Protein AF-A0AAD9YZS7-F1 (afdb_monomer_lite)

Secondary structure (DSSP, 8-state):
-EEEE-TTT--EEEE--S--HHHHHHHHHHHHHTGGGTT-TTHHHHHHHHHHHHHHHHHHHHHHHHHHHHHHHTT----TTTTTSTT---TTS--HHHHHHHHHHHHHHHHHHHHHHHHHHHHHHHHHHHHHHHHHHS-HHHHHHHHHHHHHHHHHHHHHHHHHHHHHHHHHHHHHHHHHHHHHHHHHHHHHHHHHHHHHHHHHHHHHS--------------------------PPP-------------------

Organism: NCBI:txid209136

pLDDT: mean 83.2, std 17.87, range [44.5, 98.62]

Radius of gyration: 34.54 Å; chains: 1; bounding box: 80×59×102 Å

Sequence (257 aa):
MSASANVETGITCAILHGCEEQDVKVLAEWLELTACSAGHPMLLPALFAEMQLRRHKTLGWDSWKKLMTLYASTGQYDNPMIDQQPTRLPASQVDYDSTTKEVLRMHQHTGYLKPALAQSQKQLVQMVAAIDLIACEVPDGRRGYIDVEGARIRARLEQMIDDYERLIGKSNLTTDGASILIGAIWNLIAQRDNQLNQRIASSRQAQQHPKTKKKPGRDGAGESADETRDIQMGILPGIRRRAGRTVENGSATGANV

Structure (mmCIF, N/CA/C/O backbone):
data_AF-A0AAD9YZS7-F1
#
_entry.id   AF-A0AAD9YZS7-F1
#
loop_
_atom_site.group_PDB
_atom_site.id
_atom_site.type_symbol
_atom_site.label_atom_id
_atom_site.label_alt_id
_atom_site.label_comp_id
_atom_site.label_asym_id
_atom_site.label_entity_id
_atom_site.label_seq_id
_atom_site.pdbx_PDB_ins_code
_atom_site.Cartn_x
_atom_site.Cartn_y
_atom_site.Cartn_z
_atom_site.occupancy
_atom_site.B_iso_or_equiv
_atom_site.auth_seq_id
_atom_site.auth_comp_id
_atom_site.auth_asym_id
_atom_site.auth_atom_id
_atom_site.pdbx_PDB_model_num
ATOM 1 N N . MET A 1 1 ? 10.571 -12.173 -6.822 1.00 86.94 1 MET A N 1
ATOM 2 C CA . MET A 1 1 ? 10.814 -12.216 -8.278 1.00 86.94 1 MET A CA 1
ATOM 3 C C . MET A 1 1 ? 12.311 -12.292 -8.496 1.00 86.94 1 MET A C 1
ATOM 5 O O . MET A 1 1 ? 13.029 -11.594 -7.790 1.00 86.94 1 MET A O 1
ATOM 9 N N . SER A 1 2 ? 12.758 -13.117 -9.437 1.00 89.38 2 SER A N 1
ATOM 10 C CA . SER A 1 2 ? 14.120 -13.057 -9.975 1.00 89.38 2 SER A CA 1
ATOM 11 C C . SER A 1 2 ? 14.024 -12.658 -11.442 1.00 89.38 2 SER A C 1
ATOM 13 O O . SER A 1 2 ? 13.197 -13.223 -12.154 1.00 89.38 2 SER A O 1
ATOM 15 N N . ALA A 1 3 ? 14.799 -11.667 -11.875 1.00 90.81 3 ALA A N 1
ATOM 16 C CA . ALA A 1 3 ? 14.793 -11.178 -13.249 1.00 90.81 3 ALA A CA 1
ATOM 17 C C . ALA A 1 3 ? 16.226 -11.095 -13.781 1.00 90.81 3 ALA A C 1
ATOM 19 O O . ALA A 1 3 ? 17.146 -10.732 -13.052 1.00 90.81 3 ALA A O 1
ATOM 20 N N . SER A 1 4 ? 16.398 -11.440 -15.051 1.00 93.12 4 SER A N 1
ATOM 21 C CA . SER A 1 4 ? 17.648 -11.336 -15.793 1.00 93.12 4 SER A CA 1
ATOM 22 C C . SER A 1 4 ? 17.359 -10.662 -17.127 1.00 93.12 4 SER A C 1
ATOM 24 O O . SER A 1 4 ? 16.358 -10.967 -17.778 1.00 93.12 4 SER A O 1
ATOM 26 N N . ALA A 1 5 ? 18.223 -9.734 -17.521 1.00 92.88 5 ALA A N 1
ATOM 27 C CA . ALA A 1 5 ? 18.120 -9.032 -18.787 1.00 92.88 5 ALA A CA 1
ATOM 28 C C . ALA A 1 5 ? 19.418 -9.206 -19.566 1.00 92.88 5 ALA A C 1
ATOM 30 O O . ALA A 1 5 ? 20.507 -9.027 -19.024 1.00 92.88 5 ALA A O 1
ATOM 31 N N . ASN A 1 6 ? 19.295 -9.533 -20.847 1.00 92.81 6 ASN A N 1
ATOM 32 C CA . ASN A 1 6 ? 20.405 -9.481 -21.779 1.00 92.81 6 ASN A CA 1
ATOM 33 C C . ASN A 1 6 ? 20.329 -8.139 -22.519 1.00 92.81 6 ASN A C 1
ATOM 35 O O . ASN A 1 6 ? 19.447 -7.920 -23.350 1.00 92.81 6 ASN A O 1
ATOM 39 N N . VAL A 1 7 ? 21.249 -7.231 -22.190 1.00 86.25 7 VAL A N 1
ATOM 40 C CA . VAL A 1 7 ? 21.260 -5.851 -22.700 1.00 86.25 7 VAL A CA 1
ATOM 41 C C . VAL A 1 7 ? 21.537 -5.796 -24.204 1.00 86.25 7 VAL A C 1
ATOM 43 O O . VAL A 1 7 ? 21.014 -4.918 -24.881 1.00 86.25 7 VAL A O 1
ATOM 46 N N . GLU A 1 8 ? 22.274 -6.759 -24.758 1.00 86.69 8 GLU A N 1
ATOM 47 C CA . GLU A 1 8 ? 22.581 -6.822 -26.192 1.00 86.69 8 GLU A CA 1
ATOM 48 C C . GLU A 1 8 ? 21.337 -7.194 -27.008 1.00 86.69 8 GLU A C 1
ATOM 50 O O . GLU A 1 8 ? 20.914 -6.454 -27.897 1.00 86.69 8 GLU A O 1
ATOM 55 N N . THR A 1 9 ? 20.694 -8.305 -26.643 1.00 87.88 9 THR A N 1
ATOM 56 C CA . THR A 1 9 ? 19.507 -8.844 -27.336 1.00 87.88 9 THR A CA 1
ATOM 57 C C . THR A 1 9 ? 18.213 -8.124 -26.963 1.00 87.88 9 THR A C 1
ATOM 59 O O . THR A 1 9 ? 17.256 -8.135 -27.730 1.00 87.88 9 THR A O 1
ATOM 62 N N . GLY A 1 10 ? 18.165 -7.499 -25.784 1.00 86.25 10 GLY A N 1
ATOM 63 C CA . GLY A 1 10 ? 16.970 -6.839 -25.254 1.00 86.25 10 GLY A CA 1
ATOM 64 C C . GLY A 1 10 ? 15.955 -7.797 -24.652 1.00 86.25 10 GLY A C 1
ATOM 65 O O . GLY A 1 10 ? 14.855 -7.375 -24.310 1.00 86.25 10 GLY A O 1
ATOM 66 N N . ILE A 1 11 ? 16.316 -9.071 -24.518 1.00 92.25 11 ILE A N 1
ATOM 67 C CA . ILE A 1 11 ? 15.455 -10.086 -23.927 1.00 92.25 11 ILE A CA 1
ATOM 68 C C . ILE A 1 11 ? 15.534 -9.960 -22.407 1.00 92.25 11 ILE A C 1
ATOM 70 O O . ILE A 1 11 ? 16.616 -10.023 -21.819 1.00 92.25 11 ILE A O 1
ATOM 74 N N . THR A 1 12 ? 14.370 -9.815 -21.776 1.00 93.62 12 THR A N 1
ATOM 75 C CA . THR A 1 12 ? 14.228 -9.823 -20.318 1.00 93.62 12 THR A CA 1
ATOM 76 C C . THR A 1 12 ? 13.415 -11.043 -19.908 1.00 93.62 12 THR A C 1
ATOM 78 O O . THR A 1 12 ? 12.284 -11.221 -20.354 1.00 93.62 12 THR A O 1
ATOM 81 N N . CYS A 1 13 ? 13.984 -11.875 -19.043 1.00 93.88 13 CYS A N 1
ATOM 82 C CA . CYS A 1 13 ? 13.345 -13.064 -18.496 1.00 93.88 13 CYS A CA 1
ATOM 83 C C . CYS A 1 13 ? 13.132 -12.872 -16.995 1.00 93.88 13 CYS A C 1
ATOM 85 O O . CYS A 1 13 ? 14.042 -12.440 -16.287 1.00 93.88 13 CYS A O 1
ATOM 87 N N . ALA A 1 14 ? 11.956 -13.229 -16.481 1.00 93.19 14 ALA A N 1
ATOM 88 C CA . ALA A 1 14 ? 11.695 -13.201 -15.048 1.00 93.19 14 ALA A CA 1
ATOM 89 C C . ALA A 1 14 ? 10.947 -14.448 -14.582 1.00 93.19 14 ALA A C 1
ATOM 91 O O . ALA A 1 14 ? 10.088 -14.977 -15.282 1.00 93.19 14 ALA A O 1
ATOM 92 N N . ILE A 1 15 ? 11.266 -14.881 -13.364 1.00 94.00 15 ILE A N 1
ATOM 93 C CA . ILE A 1 15 ? 10.549 -15.927 -12.642 1.00 94.00 15 ILE A CA 1
ATOM 94 C C . ILE A 1 15 ? 9.797 -15.274 -11.483 1.00 94.00 15 ILE A C 1
ATOM 96 O O . ILE A 1 15 ? 10.368 -14.597 -10.613 1.00 94.00 15 ILE A O 1
ATOM 100 N N . LEU A 1 16 ? 8.486 -15.488 -11.489 1.00 92.06 16 LEU A N 1
ATOM 101 C CA . LEU A 1 16 ? 7.553 -14.998 -10.489 1.00 92.06 16 LEU A CA 1
ATOM 102 C C . LEU A 1 16 ? 7.126 -16.163 -9.596 1.00 92.06 16 LEU A C 1
ATOM 104 O O . LEU A 1 16 ? 6.687 -17.201 -10.078 1.00 92.06 16 LEU A O 1
ATOM 108 N N . HIS A 1 17 ? 7.257 -15.979 -8.285 1.00 92.44 17 HIS A N 1
ATOM 109 C CA . HIS A 1 17 ? 6.830 -16.952 -7.283 1.00 92.44 17 HIS A CA 1
ATOM 110 C C . HIS A 1 17 ? 5.650 -16.375 -6.497 1.00 92.44 17 HIS A C 1
ATOM 112 O O . HIS A 1 17 ? 5.636 -15.175 -6.220 1.00 92.44 17 HIS A O 1
ATOM 118 N N . GLY A 1 18 ? 4.684 -17.222 -6.128 1.00 90.50 18 GLY A N 1
ATOM 119 C CA . GLY A 1 18 ? 3.543 -16.821 -5.296 1.00 90.50 18 GLY A CA 1
ATOM 120 C C . GLY A 1 18 ? 2.554 -15.873 -5.985 1.00 90.50 18 GLY A C 1
ATOM 121 O O . GLY A 1 18 ? 1.985 -15.005 -5.328 1.00 90.50 18 GLY A O 1
ATOM 122 N N . CYS A 1 19 ? 2.396 -15.988 -7.305 1.00 92.19 19 CYS A N 1
ATOM 123 C CA . CYS A 1 19 ? 1.339 -15.296 -8.045 1.00 92.19 19 CYS A CA 1
ATOM 124 C C . CYS A 1 19 ? 0.155 -16.243 -8.242 1.00 92.19 19 CYS A C 1
ATOM 126 O O . CYS A 1 19 ? 0.357 -17.420 -8.543 1.00 92.19 19 CYS A O 1
ATOM 128 N N . GLU A 1 20 ? -1.060 -15.733 -8.065 1.00 94.62 20 GLU A N 1
ATOM 129 C CA . GLU A 1 20 ? -2.276 -16.477 -8.375 1.00 94.62 20 GLU A CA 1
ATOM 130 C C . GLU A 1 20 ? -2.510 -16.489 -9.891 1.00 94.62 20 GLU A C 1
ATOM 132 O O . GLU A 1 20 ? -1.982 -15.653 -10.627 1.00 94.62 20 GLU A O 1
ATOM 137 N N . GLU A 1 21 ? -3.331 -17.416 -10.386 1.00 95.12 21 GLU A N 1
ATOM 138 C CA . GLU A 1 21 ? -3.624 -17.508 -11.824 1.00 95.12 21 GLU A CA 1
ATOM 139 C C . GLU A 1 21 ? -4.233 -16.203 -12.374 1.00 95.12 21 GLU A C 1
ATOM 141 O O . GLU A 1 21 ? -3.960 -15.807 -13.507 1.00 95.12 21 GLU A O 1
ATOM 146 N N . GLN A 1 22 ? -5.020 -15.499 -11.555 1.00 94.75 22 GLN A N 1
ATOM 147 C CA . GLN A 1 22 ? -5.598 -14.202 -11.913 1.00 94.75 22 GLN A CA 1
ATOM 148 C C . GLN A 1 22 ? -4.523 -13.125 -12.091 1.00 94.75 22 GLN A C 1
ATOM 150 O O . GLN A 1 22 ? -4.579 -12.365 -13.054 1.00 94.75 22 GLN A O 1
ATOM 155 N N . ASP A 1 23 ? -3.516 -13.093 -11.216 1.00 93.06 23 ASP A N 1
ATOM 156 C CA . ASP A 1 23 ? -2.400 -12.151 -11.329 1.00 93.06 23 ASP A CA 1
ATOM 157 C C . ASP A 1 23 ? -1.602 -12.378 -12.613 1.00 93.06 23 ASP A C 1
ATOM 159 O O . ASP A 1 23 ? -1.194 -11.425 -13.271 1.00 93.0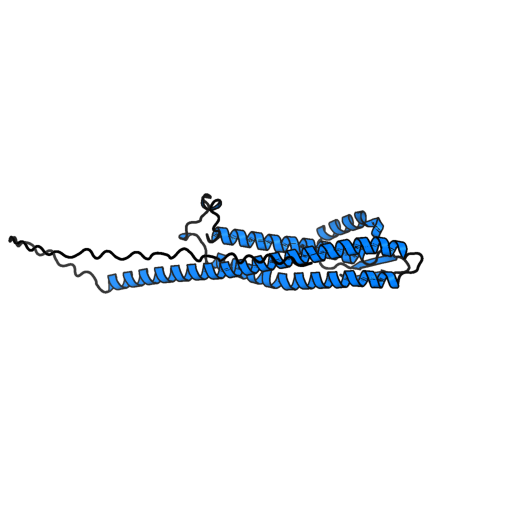6 23 ASP A O 1
ATOM 163 N N . VAL A 1 24 ? -1.391 -13.646 -12.981 1.00 94.06 24 VAL A N 1
ATOM 164 C CA . VAL A 1 24 ? -0.668 -14.012 -14.205 1.00 94.06 24 VAL A CA 1
ATOM 165 C C . VAL A 1 24 ? -1.423 -13.527 -15.442 1.00 94.06 24 VAL A C 1
ATOM 167 O O . VAL A 1 24 ? -0.798 -12.971 -16.341 1.00 94.06 24 VAL A O 1
ATOM 170 N N . LYS A 1 25 ? -2.754 -13.679 -15.474 1.00 95.94 25 LYS A N 1
ATOM 171 C CA . LYS A 1 25 ? -3.597 -13.174 -16.573 1.00 95.94 25 LYS A CA 1
ATOM 172 C C . LYS A 1 25 ? -3.506 -11.656 -16.695 1.00 95.94 25 LYS A C 1
ATOM 174 O O . LYS A 1 25 ? -3.218 -11.151 -17.773 1.00 95.94 25 LYS A O 1
ATOM 179 N N . VAL A 1 26 ? -3.650 -10.944 -15.579 1.00 95.62 26 VAL A N 1
ATOM 180 C CA . VAL A 1 26 ? -3.536 -9.479 -15.543 1.00 95.62 26 VAL A CA 1
ATOM 181 C C . VAL A 1 26 ? -2.147 -9.015 -15.992 1.00 95.62 26 VAL A C 1
ATOM 183 O O . VAL A 1 26 ? -2.027 -8.045 -16.735 1.00 95.62 26 VAL A O 1
ATOM 186 N N . LEU A 1 27 ? -1.087 -9.712 -15.576 1.00 94.75 27 LEU A N 1
ATOM 187 C CA . LEU A 1 27 ? 0.273 -9.376 -15.985 1.00 94.75 27 LEU A CA 1
ATOM 188 C C . LEU A 1 27 ? 0.511 -9.642 -17.478 1.00 94.75 27 LEU A C 1
ATOM 190 O O . LEU A 1 27 ? 1.193 -8.850 -18.124 1.00 94.75 27 LEU A O 1
ATOM 194 N N . ALA A 1 28 ? -0.049 -10.724 -18.025 1.00 95.06 28 ALA A N 1
ATOM 195 C CA . ALA A 1 28 ? 0.008 -11.019 -19.454 1.00 95.06 28 ALA A CA 1
ATOM 196 C C . ALA A 1 28 ? -0.702 -9.931 -20.274 1.00 95.06 28 ALA A C 1
ATOM 198 O O . ALA A 1 28 ? -0.113 -9.402 -21.212 1.00 95.06 28 ALA A O 1
ATOM 199 N N . GLU A 1 29 ? -1.901 -9.515 -19.857 1.00 96.81 29 GLU A N 1
ATOM 200 C CA . GLU A 1 29 ? -2.627 -8.398 -20.477 1.00 96.81 29 GLU A CA 1
ATOM 201 C C . GLU A 1 29 ? -1.810 -7.100 -20.435 1.00 96.81 29 GLU A C 1
ATOM 203 O O . GLU A 1 29 ? -1.718 -6.383 -21.429 1.00 96.81 29 GLU A O 1
ATOM 208 N N . TRP A 1 30 ? -1.168 -6.783 -19.304 1.00 96.25 30 TRP A N 1
ATOM 209 C CA . TRP A 1 30 ? -0.318 -5.591 -19.225 1.00 96.25 30 TRP A CA 1
ATOM 210 C C . TRP A 1 30 ? 0.895 -5.691 -20.137 1.00 96.25 30 TRP A C 1
ATOM 212 O O . TRP A 1 30 ? 1.230 -4.704 -20.780 1.00 96.25 30 TRP A O 1
ATOM 222 N N . LEU A 1 31 ? 1.525 -6.863 -20.231 1.00 94.75 31 LEU A N 1
ATOM 223 C CA . LEU A 1 31 ? 2.652 -7.084 -21.133 1.00 94.75 31 LEU A CA 1
ATOM 224 C C . LEU A 1 31 ? 2.262 -6.892 -22.599 1.00 94.75 31 LEU A C 1
ATOM 226 O O . LEU A 1 31 ? 3.026 -6.274 -23.338 1.00 94.75 31 LEU A O 1
ATOM 230 N N . GLU A 1 32 ? 1.079 -7.358 -23.000 1.00 96.00 32 GLU A N 1
ATOM 231 C CA . GLU A 1 32 ? 0.528 -7.119 -24.337 1.00 96.00 32 GLU A CA 1
ATOM 232 C C . GLU A 1 32 ? 0.286 -5.624 -24.587 1.00 96.00 32 GLU A C 1
ATOM 234 O O . GLU A 1 32 ? 0.681 -5.094 -25.627 1.00 96.00 32 GLU A O 1
ATOM 239 N N . LEU A 1 33 ? -0.284 -4.913 -23.609 1.00 95.69 33 LEU A N 1
ATOM 240 C CA . LEU A 1 33 ? -0.521 -3.467 -23.693 1.00 95.69 33 LEU A CA 1
ATOM 241 C C . LEU A 1 33 ? 0.779 -2.650 -23.714 1.00 95.69 33 LEU A C 1
ATOM 243 O O . LEU A 1 33 ? 0.833 -1.592 -24.337 1.00 95.69 33 LEU A O 1
ATOM 247 N N . THR A 1 34 ? 1.833 -3.136 -23.057 1.00 95.31 34 THR A N 1
ATOM 248 C CA . THR A 1 34 ? 3.155 -2.496 -23.003 1.00 95.31 34 THR A CA 1
ATOM 249 C C . THR A 1 34 ? 4.167 -3.153 -23.938 1.00 95.31 34 THR A C 1
ATOM 251 O O . THR A 1 34 ? 5.373 -3.053 -23.711 1.00 95.31 34 THR A O 1
ATOM 254 N N . ALA A 1 35 ? 3.713 -3.829 -24.999 1.00 93.06 35 ALA A N 1
ATOM 255 C CA . ALA A 1 35 ? 4.600 -4.542 -25.918 1.00 93.06 35 ALA A CA 1
ATOM 256 C C . ALA A 1 35 ? 5.647 -3.617 -26.568 1.00 93.06 35 ALA A C 1
ATOM 258 O O . ALA A 1 35 ? 6.774 -4.039 -26.826 1.00 93.06 35 ALA A O 1
ATOM 259 N N . CYS A 1 36 ? 5.318 -2.333 -26.756 1.00 91.06 36 CYS A N 1
ATOM 260 C CA . CYS A 1 36 ? 6.251 -1.318 -27.249 1.00 91.06 36 CYS A CA 1
ATOM 261 C C . CYS A 1 36 ? 7.445 -1.062 -26.320 1.00 91.06 36 CYS A C 1
ATOM 263 O O . CYS A 1 36 ? 8.449 -0.539 -26.785 1.00 91.06 36 CYS A O 1
ATOM 265 N N . SER A 1 37 ? 7.342 -1.430 -25.041 1.00 93.75 37 SER A N 1
ATOM 266 C CA . SER A 1 37 ? 8.374 -1.248 -24.017 1.00 93.75 37 SER A CA 1
ATOM 267 C C . SER A 1 37 ? 9.110 -2.557 -23.690 1.00 93.75 37 SER A C 1
ATOM 269 O O . SER A 1 37 ? 9.998 -2.561 -22.836 1.00 93.75 37 SER A O 1
ATOM 271 N N . ALA A 1 38 ? 8.777 -3.673 -24.357 1.00 90.88 38 ALA A N 1
ATOM 272 C CA . ALA A 1 38 ? 9.254 -5.023 -24.022 1.00 90.88 38 ALA A CA 1
ATOM 273 C C . ALA A 1 38 ? 10.785 -5.168 -24.014 1.00 90.88 38 ALA A C 1
ATOM 275 O O . ALA A 1 38 ? 11.328 -5.984 -23.273 1.00 90.88 38 ALA A O 1
ATOM 276 N N . GLY A 1 39 ? 11.490 -4.347 -24.798 1.00 90.81 39 GLY A N 1
ATOM 277 C CA . GLY A 1 39 ? 12.952 -4.344 -24.857 1.00 90.81 39 GLY A CA 1
ATOM 278 C C . GLY A 1 39 ? 13.658 -3.650 -23.684 1.00 90.81 39 GLY A C 1
ATOM 279 O O . GLY A 1 39 ? 14.890 -3.618 -23.677 1.00 90.81 39 GLY A O 1
ATOM 280 N N . HIS A 1 40 ? 12.923 -3.046 -22.740 1.00 94.81 40 HIS A N 1
ATOM 281 C CA . HIS A 1 40 ? 13.503 -2.329 -21.603 1.00 94.81 40 HIS A CA 1
ATOM 282 C C . HIS A 1 40 ? 13.618 -3.246 -20.362 1.00 94.81 40 HIS A C 1
ATOM 284 O O . HIS A 1 40 ? 12.590 -3.722 -19.871 1.00 94.81 40 HIS A O 1
ATOM 290 N N . PRO A 1 41 ? 14.818 -3.436 -19.768 1.00 94.94 41 PRO A N 1
ATOM 291 C CA . PRO A 1 41 ? 15.031 -4.354 -18.636 1.00 94.94 41 PRO A CA 1
ATOM 292 C C . PRO A 1 41 ? 14.143 -4.094 -17.409 1.00 94.94 41 PRO A C 1
ATOM 294 O O . PRO A 1 41 ? 13.769 -5.016 -16.688 1.00 94.94 41 PRO A O 1
ATOM 297 N N . MET A 1 42 ? 13.783 -2.827 -17.177 1.00 96.19 42 MET A N 1
ATOM 298 C CA . MET A 1 42 ? 12.931 -2.420 -16.050 1.00 96.19 42 MET A CA 1
ATOM 299 C C . MET A 1 42 ? 11.431 -2.631 -16.257 1.00 96.19 42 MET A C 1
ATOM 301 O O . MET A 1 42 ? 10.682 -2.410 -15.308 1.00 96.19 42 MET A O 1
ATOM 305 N N . LEU A 1 43 ? 10.974 -3.074 -17.435 1.00 95.81 43 LEU A N 1
ATOM 306 C CA . LEU A 1 43 ? 9.542 -3.253 -17.677 1.00 95.81 43 LEU A CA 1
ATOM 307 C C . LEU A 1 43 ? 8.934 -4.285 -16.718 1.00 95.81 43 LEU A C 1
ATOM 309 O O . LEU A 1 43 ? 8.002 -3.968 -15.984 1.00 95.81 43 LEU A O 1
ATOM 313 N N . LEU A 1 44 ? 9.484 -5.503 -16.678 1.00 95.44 44 LEU A N 1
ATOM 314 C CA . LEU A 1 44 ? 8.963 -6.574 -15.818 1.00 95.44 44 LEU A CA 1
ATOM 315 C C . LEU A 1 44 ? 9.005 -6.205 -14.323 1.00 95.44 44 LEU A C 1
ATOM 317 O O . LEU A 1 44 ? 7.978 -6.354 -13.654 1.00 95.44 44 LEU A O 1
ATOM 321 N N . PRO A 1 45 ? 10.120 -5.669 -13.782 1.00 95.88 45 PRO A N 1
ATOM 322 C CA . PRO A 1 45 ? 10.137 -5.130 -12.427 1.00 95.88 45 PRO A CA 1
ATOM 323 C C . PRO A 1 45 ? 9.079 -4.053 -12.166 1.00 95.88 45 PRO A C 1
ATOM 325 O O . PRO A 1 45 ? 8.427 -4.098 -11.123 1.00 95.88 45 PRO A O 1
ATOM 328 N N . ALA A 1 46 ? 8.882 -3.106 -13.089 1.00 96.88 46 ALA A N 1
ATOM 329 C CA . ALA A 1 46 ? 7.901 -2.034 -12.929 1.00 96.88 46 ALA A CA 1
ATOM 330 C C . ALA A 1 46 ? 6.461 -2.567 -12.905 1.00 96.88 46 ALA A C 1
ATOM 332 O O . ALA A 1 46 ? 5.691 -2.194 -12.020 1.00 96.88 46 ALA A O 1
ATOM 333 N N . LEU A 1 47 ? 6.117 -3.494 -13.805 1.00 96.38 47 LEU A N 1
ATOM 334 C CA . LEU A 1 47 ? 4.803 -4.143 -13.823 1.00 96.38 47 LEU A CA 1
ATOM 335 C C . LEU A 1 47 ? 4.549 -4.940 -12.537 1.00 96.38 47 LEU A C 1
ATOM 337 O O . LEU A 1 47 ? 3.469 -4.859 -11.950 1.00 96.38 47 LEU A O 1
ATOM 341 N N . PHE A 1 48 ? 5.554 -5.670 -12.047 1.00 95.69 48 PHE A N 1
ATOM 342 C CA . PHE A 1 48 ? 5.436 -6.388 -10.780 1.00 95.69 48 PHE A CA 1
ATOM 343 C C . PHE A 1 48 ? 5.230 -5.431 -9.601 1.00 95.69 48 PHE A C 1
ATOM 345 O O . PHE A 1 48 ? 4.391 -5.687 -8.735 1.00 95.69 48 PHE A O 1
ATOM 352 N N . ALA A 1 49 ? 5.961 -4.317 -9.567 1.00 96.62 49 ALA A N 1
ATOM 353 C CA . ALA A 1 49 ? 5.794 -3.306 -8.532 1.00 96.62 49 ALA A CA 1
ATOM 354 C C . ALA A 1 49 ? 4.394 -2.670 -8.572 1.00 96.62 49 ALA A C 1
ATOM 356 O O . ALA A 1 49 ? 3.777 -2.480 -7.523 1.00 96.62 49 ALA A O 1
ATOM 357 N N . GLU A 1 50 ? 3.843 -2.432 -9.765 1.00 97.19 50 GLU A N 1
ATOM 358 C CA . GLU A 1 50 ? 2.468 -1.960 -9.928 1.00 97.19 50 GLU A CA 1
ATOM 359 C C . GLU A 1 50 ? 1.442 -2.966 -9.387 1.00 97.19 50 GLU A C 1
ATOM 361 O O . GLU A 1 50 ? 0.506 -2.588 -8.674 1.00 97.19 50 GLU A O 1
ATOM 366 N N . MET A 1 51 ? 1.631 -4.258 -9.656 1.00 96.12 51 MET A N 1
ATOM 367 C CA . MET A 1 51 ? 0.782 -5.313 -9.103 1.00 96.12 51 MET A CA 1
ATOM 368 C C . MET A 1 51 ? 0.836 -5.330 -7.567 1.00 96.12 51 MET A C 1
ATOM 370 O O . MET A 1 51 ? -0.210 -5.373 -6.913 1.00 96.12 51 MET A O 1
ATOM 374 N N . GLN A 1 52 ? 2.029 -5.227 -6.970 1.00 95.81 52 GLN A N 1
ATOM 375 C CA . GLN A 1 52 ? 2.177 -5.150 -5.510 1.00 95.81 52 GLN A CA 1
ATOM 376 C C . GLN A 1 52 ? 1.515 -3.898 -4.928 1.00 95.81 52 GLN A C 1
ATOM 378 O O . GLN A 1 52 ? 0.836 -3.979 -3.903 1.00 95.81 52 GLN A O 1
ATOM 383 N N . LEU A 1 53 ? 1.628 -2.749 -5.597 1.00 97.00 53 LEU A N 1
ATOM 384 C CA . LEU A 1 53 ? 0.941 -1.527 -5.186 1.00 97.00 53 LEU A CA 1
ATOM 385 C C . LEU A 1 53 ? -0.584 -1.715 -5.165 1.00 97.00 53 LEU A C 1
ATOM 387 O O . LEU A 1 53 ? -1.236 -1.276 -4.217 1.00 97.00 53 LEU A O 1
ATOM 391 N N . ARG A 1 54 ? -1.175 -2.390 -6.162 1.00 96.56 54 ARG A N 1
ATOM 392 C CA . ARG A 1 54 ? -2.625 -2.676 -6.181 1.00 96.56 54 ARG A CA 1
ATOM 393 C C . ARG A 1 54 ? -3.055 -3.562 -5.012 1.00 96.56 54 ARG A C 1
ATOM 395 O O . ARG A 1 54 ? -4.065 -3.265 -4.366 1.00 96.56 54 ARG A O 1
ATOM 402 N N . ARG A 1 55 ? -2.271 -4.594 -4.683 1.00 95.19 55 ARG A N 1
ATOM 403 C CA . ARG A 1 55 ? -2.520 -5.448 -3.507 1.00 95.19 55 ARG A CA 1
ATOM 404 C C . ARG A 1 55 ? -2.479 -4.638 -2.218 1.00 95.19 55 ARG A C 1
ATOM 406 O O . ARG A 1 55 ? -3.412 -4.690 -1.423 1.00 95.19 55 ARG A O 1
ATOM 413 N N . HIS A 1 56 ? -1.449 -3.814 -2.050 1.00 96.50 56 HIS A N 1
ATOM 414 C CA . HIS A 1 56 ? -1.317 -2.947 -0.885 1.00 96.50 56 HIS A CA 1
ATOM 415 C C . HIS A 1 56 ? -2.447 -1.917 -0.770 1.00 96.50 56 HIS A C 1
ATOM 417 O O . HIS A 1 56 ? -2.960 -1.702 0.327 1.00 96.50 56 HIS A O 1
ATOM 423 N N . LYS A 1 57 ? -2.882 -1.307 -1.882 1.00 97.12 57 LYS A N 1
ATOM 424 C CA . LYS A 1 57 ? -4.042 -0.399 -1.898 1.00 97.12 57 LYS A CA 1
ATOM 425 C C . LYS A 1 57 ? -5.311 -1.106 -1.422 1.00 97.12 57 LYS A C 1
ATOM 427 O O . LYS A 1 57 ? -6.049 -0.532 -0.625 1.00 97.12 57 LYS A O 1
ATOM 432 N N . THR A 1 58 ? -5.529 -2.341 -1.869 1.00 96.06 58 THR A N 1
ATOM 433 C CA . THR A 1 58 ? -6.677 -3.167 -1.461 1.00 96.06 58 THR A CA 1
ATOM 434 C C . THR A 1 58 ? -6.624 -3.473 0.036 1.00 96.06 58 THR A C 1
ATOM 436 O O . THR A 1 58 ? -7.559 -3.143 0.758 1.00 96.06 58 THR A O 1
ATOM 439 N N . LEU A 1 59 ? -5.484 -3.963 0.537 1.00 95.00 59 LEU A N 1
ATOM 440 C CA . LEU A 1 59 ? -5.281 -4.239 1.966 1.00 95.00 59 LEU A CA 1
ATOM 441 C C . LEU A 1 59 ? -5.472 -2.994 2.848 1.00 95.00 59 LEU A C 1
ATOM 443 O O . LEU A 1 59 ? -6.096 -3.063 3.911 1.00 95.00 59 LEU A O 1
ATOM 447 N N . GLY A 1 60 ? -4.955 -1.844 2.407 1.00 94.94 60 GLY A N 1
ATOM 448 C CA . GLY A 1 60 ? -5.125 -0.573 3.109 1.00 94.94 60 GLY A CA 1
ATOM 449 C C . GLY A 1 60 ? -6.585 -0.115 3.137 1.00 94.94 60 GLY A C 1
ATOM 450 O O . GLY A 1 60 ? -7.073 0.326 4.178 1.00 94.94 60 GLY A O 1
ATOM 451 N N . TRP A 1 61 ? -7.303 -0.259 2.020 1.00 96.00 61 TRP A N 1
ATOM 452 C CA . TRP A 1 61 ? -8.727 0.066 1.937 1.00 96.00 61 TRP A CA 1
ATOM 453 C C . TRP A 1 61 ? -9.586 -0.844 2.816 1.00 96.00 61 TRP A C 1
ATOM 455 O O . TRP A 1 61 ? -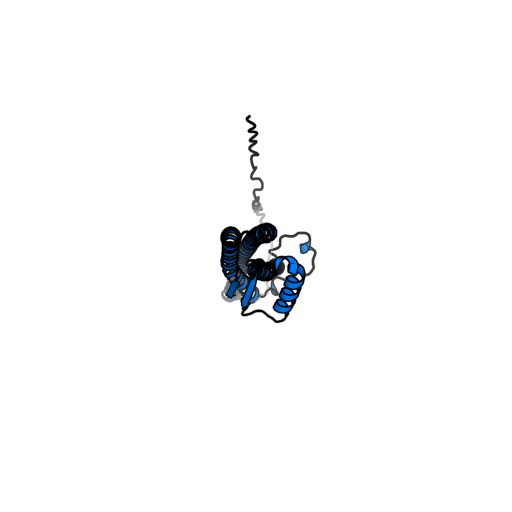10.449 -0.353 3.544 1.00 96.00 61 TRP A O 1
ATOM 465 N N . ASP A 1 62 ? -9.319 -2.148 2.813 1.00 95.31 62 ASP A N 1
ATOM 466 C CA . ASP A 1 62 ? -10.038 -3.113 3.645 1.00 95.31 62 ASP A CA 1
ATOM 467 C C . ASP A 1 62 ? -9.818 -2.842 5.135 1.00 95.31 62 ASP A C 1
ATOM 469 O O . ASP A 1 62 ? -10.768 -2.874 5.922 1.00 95.31 62 ASP A O 1
ATOM 473 N N . SER A 1 63 ? -8.585 -2.504 5.522 1.00 94.00 63 SER A N 1
ATOM 474 C CA . SER A 1 63 ? -8.251 -2.108 6.895 1.00 94.00 63 SER A CA 1
ATOM 475 C C . SER A 1 63 ? -9.001 -0.840 7.309 1.00 94.00 63 SER A C 1
ATOM 477 O O . SER A 1 63 ? -9.604 -0.795 8.381 1.00 94.00 63 SER A O 1
ATOM 479 N N . TRP A 1 64 ? -9.044 0.168 6.434 1.00 94.12 64 TRP A N 1
ATOM 480 C CA . TRP A 1 64 ? -9.803 1.395 6.672 1.00 94.12 64 TRP A CA 1
ATOM 481 C C . TRP A 1 64 ? -11.310 1.137 6.805 1.00 94.12 64 TRP A C 1
ATOM 483 O O . TRP A 1 64 ? -11.953 1.618 7.739 1.00 94.12 64 TRP A O 1
ATOM 493 N N . LYS A 1 65 ? -11.891 0.337 5.905 1.00 93.81 65 LYS A N 1
ATOM 494 C CA . LYS A 1 65 ? -13.317 -0.017 5.935 1.00 93.81 65 LYS A CA 1
ATOM 495 C C . LYS A 1 65 ? -13.687 -0.751 7.226 1.00 93.81 65 LYS A C 1
ATOM 497 O O . LYS A 1 65 ? -14.728 -0.460 7.821 1.00 93.81 65 LYS A O 1
ATOM 502 N N . LYS A 1 66 ? -12.832 -1.671 7.683 1.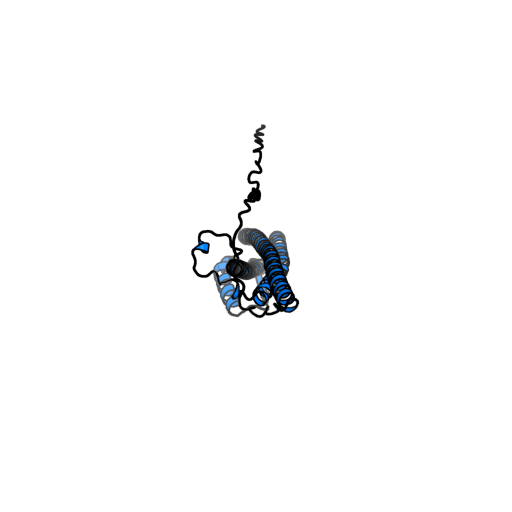00 93.56 66 LYS A N 1
ATOM 503 C CA . LYS A 1 66 ? -12.994 -2.351 8.976 1.00 93.56 66 LYS A CA 1
ATOM 504 C C . LYS A 1 66 ? -12.960 -1.361 10.135 1.00 93.56 66 LYS A C 1
ATOM 506 O O . LYS A 1 66 ? -13.873 -1.388 10.955 1.00 93.56 66 LYS A O 1
ATOM 511 N N . LEU A 1 67 ? -11.995 -0.438 10.160 1.00 93.19 67 LEU A N 1
ATOM 512 C CA . LEU A 1 67 ? -11.920 0.606 11.185 1.00 93.19 67 LEU A CA 1
ATOM 513 C C . LEU A 1 67 ? -13.216 1.426 11.255 1.00 93.19 67 LEU A C 1
ATOM 515 O O . LEU A 1 67 ? -13.778 1.589 12.334 1.00 93.19 67 LEU A O 1
ATOM 519 N N . MET A 1 68 ? -13.725 1.896 10.113 1.00 91.38 68 MET A N 1
ATOM 520 C CA . MET A 1 68 ? -14.980 2.660 10.059 1.00 91.38 68 MET A CA 1
ATOM 521 C C . MET A 1 68 ? -16.178 1.849 10.569 1.00 91.38 68 MET A C 1
ATOM 523 O O . MET A 1 68 ? -17.017 2.371 11.302 1.00 91.38 68 MET A O 1
ATOM 527 N N . THR A 1 69 ? -16.236 0.558 10.234 1.00 89.81 69 THR A N 1
ATOM 528 C CA . THR A 1 69 ? -17.284 -0.351 10.727 1.00 89.81 69 THR A CA 1
ATOM 529 C C . THR A 1 69 ? -17.222 -0.487 12.252 1.00 89.81 69 THR A C 1
ATOM 531 O O . THR A 1 69 ? -18.252 -0.440 12.925 1.00 89.81 69 THR A O 1
ATOM 534 N N . LEU A 1 70 ? -16.015 -0.585 12.819 1.00 89.12 70 LEU A N 1
ATOM 535 C CA . LEU A 1 70 ? -15.810 -0.684 14.265 1.00 89.12 70 LEU A CA 1
ATOM 536 C C . LEU A 1 70 ? -16.172 0.626 14.986 1.00 89.12 70 LEU A C 1
ATOM 538 O O . LEU A 1 70 ? -16.853 0.587 16.013 1.00 89.12 70 LEU A O 1
ATOM 542 N N . TYR A 1 71 ? -15.820 1.785 14.425 1.00 88.50 71 TYR A N 1
ATOM 543 C CA . TYR A 1 71 ? -16.272 3.089 14.929 1.00 88.50 71 TYR A CA 1
ATOM 544 C C . TYR A 1 71 ? -17.799 3.210 14.969 1.00 88.50 71 TYR A C 1
ATOM 546 O O . TYR A 1 71 ? -18.353 3.663 15.972 1.00 88.50 71 TYR A O 1
ATOM 554 N N . ALA A 1 72 ? -18.483 2.772 13.908 1.00 84.06 72 ALA A N 1
ATOM 555 C CA . ALA A 1 72 ? -19.942 2.772 13.861 1.00 84.06 72 ALA A CA 1
ATOM 556 C C . ALA A 1 72 ? -20.537 1.844 14.936 1.00 84.06 72 ALA A C 1
ATOM 558 O O . ALA A 1 72 ? -21.436 2.245 15.671 1.00 84.06 72 ALA A O 1
ATOM 559 N N . SER A 1 73 ? -19.987 0.634 15.089 1.00 81.69 73 SER A N 1
ATOM 560 C CA . SER A 1 73 ? -20.472 -0.354 16.067 1.00 81.69 73 SER A CA 1
ATOM 561 C C . SER A 1 73 ? -20.278 0.055 17.533 1.00 81.69 73 SER A C 1
ATOM 563 O O . SER A 1 73 ? -21.057 -0.341 18.395 1.00 81.69 73 SER A O 1
ATOM 565 N N . THR A 1 74 ? -19.260 0.868 17.824 1.00 81.31 74 THR A N 1
ATOM 566 C CA . THR A 1 74 ? -18.932 1.324 19.187 1.00 81.31 74 THR A CA 1
ATOM 567 C C . THR A 1 74 ? -19.604 2.644 19.561 1.00 81.31 74 THR A C 1
ATOM 569 O O . THR A 1 74 ? -19.457 3.103 20.694 1.00 81.31 74 THR A O 1
ATOM 572 N N . GLY A 1 75 ? -20.325 3.273 18.626 1.00 78.94 75 GLY A N 1
ATOM 573 C CA . GLY A 1 75 ? -20.955 4.578 18.836 1.00 78.94 75 GLY A CA 1
ATOM 574 C C . GLY A 1 75 ? -19.955 5.722 19.032 1.00 78.94 75 GLY A C 1
ATOM 575 O O . GLY A 1 75 ? -20.331 6.772 19.538 1.00 78.94 75 GLY A O 1
ATOM 576 N N . GLN A 1 76 ? -18.687 5.523 18.657 1.00 75.88 76 GLN A N 1
ATOM 577 C CA . GLN A 1 76 ? -17.634 6.547 18.716 1.00 75.88 76 GLN A CA 1
ATOM 578 C C . GLN A 1 76 ? -17.594 7.417 17.451 1.00 75.88 76 GLN A C 1
ATOM 580 O O . GLN A 1 76 ? -16.780 8.332 17.343 1.00 75.88 76 GLN A O 1
ATOM 585 N N . TYR A 1 77 ? -18.443 7.116 16.468 1.00 71.88 77 TYR A N 1
ATOM 586 C CA . TYR A 1 77 ? -18.568 7.906 15.255 1.00 71.88 77 TYR A CA 1
ATOM 587 C C . TYR A 1 77 ? -19.525 9.078 15.499 1.00 71.88 77 TYR A C 1
ATOM 589 O O . TYR A 1 77 ? -20.741 8.921 15.417 1.00 71.88 77 TYR A O 1
ATOM 597 N N . ASP A 1 78 ? -18.969 10.248 15.812 1.00 60.44 78 ASP A N 1
ATOM 598 C CA . ASP A 1 78 ? -19.724 11.484 16.051 1.00 60.44 78 ASP A CA 1
ATOM 599 C C . ASP A 1 78 ? -20.117 12.131 14.709 1.00 60.44 78 ASP A C 1
ATOM 601 O O . ASP A 1 78 ? -19.628 13.192 14.321 1.00 60.44 78 ASP A O 1
ATOM 605 N N . ASN A 1 79 ? -20.934 11.424 13.920 1.00 59.22 79 ASN A N 1
ATOM 606 C CA . ASN A 1 79 ? -21.524 11.970 12.703 1.00 59.22 79 ASN A CA 1
ATOM 607 C C . ASN A 1 79 ? -23.028 12.188 12.922 1.00 59.22 79 ASN A C 1
ATOM 609 O O . ASN A 1 79 ? -23.786 11.212 12.931 1.00 59.22 79 ASN A O 1
ATOM 613 N N . PRO A 1 80 ? -23.489 13.449 13.018 1.00 55.34 80 PRO A N 1
ATOM 614 C CA . PRO A 1 80 ? -24.895 13.766 13.261 1.00 55.34 80 PRO A CA 1
ATOM 615 C C . PRO A 1 80 ? -25.838 13.262 12.155 1.00 55.34 80 PRO A C 1
ATOM 617 O O . PRO A 1 80 ? -27.035 13.130 12.395 1.00 55.34 80 PRO A O 1
ATOM 620 N N . MET A 1 81 ? -25.328 12.941 10.957 1.00 51.25 81 MET A N 1
ATOM 621 C CA . MET A 1 81 ? -26.125 12.314 9.893 1.00 51.25 81 MET A CA 1
ATOM 622 C C . MET A 1 81 ? -26.301 10.799 10.079 1.00 51.25 81 MET A C 1
ATOM 624 O O . MET A 1 81 ? -27.290 10.245 9.608 1.00 51.25 81 MET A O 1
ATOM 628 N N . ILE A 1 82 ? -25.375 10.119 10.766 1.00 52.12 82 ILE A N 1
ATOM 629 C CA . ILE A 1 82 ? -25.478 8.679 11.074 1.00 52.12 82 ILE A CA 1
ATOM 630 C C . ILE A 1 82 ? -26.256 8.446 12.373 1.00 52.12 82 ILE A C 1
ATOM 632 O O . ILE A 1 82 ? -26.889 7.407 12.520 1.00 52.12 82 ILE A O 1
ATOM 636 N N . ASP A 1 83 ? -26.329 9.438 13.261 1.00 50.44 83 ASP A N 1
ATOM 637 C CA . ASP A 1 83 ? -27.176 9.388 14.462 1.00 50.44 83 ASP A CA 1
ATOM 638 C C . ASP A 1 83 ? -28.680 9.277 14.173 1.00 50.44 83 ASP A C 1
ATOM 640 O O . ASP A 1 83 ? -29.460 8.959 15.070 1.00 50.44 83 ASP A O 1
ATOM 644 N N . GLN A 1 84 ? -29.088 9.467 12.915 1.00 52.69 84 GLN A N 1
ATOM 645 C CA . GLN A 1 84 ? -30.448 9.203 12.444 1.00 52.69 84 GLN A CA 1
ATOM 646 C C . GLN A 1 84 ? -30.646 7.777 11.903 1.00 52.69 84 GLN A C 1
ATOM 648 O O . GLN A 1 84 ? -31.780 7.389 11.622 1.00 52.69 84 GLN A O 1
ATOM 653 N N . GLN A 1 85 ? -29.584 6.974 11.753 1.00 47.22 85 GLN A N 1
ATOM 654 C CA . GLN A 1 85 ? -29.726 5.575 11.358 1.00 47.22 85 GLN A CA 1
ATOM 655 C C . GLN A 1 85 ? -30.125 4.700 12.562 1.00 47.22 85 GLN A C 1
ATOM 657 O O . GLN A 1 85 ? -29.478 4.744 13.610 1.00 47.22 85 GLN A O 1
ATOM 662 N N . PRO A 1 86 ? -31.145 3.832 12.415 1.00 47.88 86 PRO A N 1
ATOM 663 C CA . PRO A 1 86 ? -31.674 2.980 13.486 1.00 47.88 86 PRO A CA 1
ATOM 664 C C . PRO A 1 86 ? -30.728 1.840 13.921 1.00 47.88 86 PRO A C 1
ATOM 666 O O . PRO A 1 86 ? -31.117 0.976 14.702 1.00 47.88 86 PRO A O 1
ATOM 669 N N . THR A 1 87 ? -29.487 1.815 13.432 1.00 50.56 87 THR A N 1
ATOM 670 C CA . THR A 1 87 ? -28.489 0.757 13.653 1.00 50.56 87 THR A CA 1
ATOM 671 C C . THR A 1 87 ? -27.570 0.990 14.852 1.00 50.56 87 THR A C 1
ATOM 673 O O . THR A 1 87 ? -26.618 0.230 15.033 1.00 50.56 87 THR A O 1
ATOM 676 N N . ARG A 1 88 ? -27.828 1.993 15.706 1.00 52.34 88 ARG A N 1
ATOM 677 C CA . ARG A 1 88 ? -27.208 2.025 17.040 1.00 52.34 88 ARG A CA 1
ATOM 678 C C . ARG A 1 88 ? -27.740 0.833 17.830 1.00 52.34 88 ARG A C 1
ATOM 680 O O . ARG A 1 88 ? -28.832 0.886 18.394 1.00 52.34 88 ARG A O 1
ATOM 687 N N . LEU A 1 89 ? -26.968 -0.253 17.846 1.00 55.22 89 LEU A N 1
ATOM 688 C CA . LEU A 1 89 ? -27.254 -1.391 18.707 1.00 55.22 89 LEU A CA 1
ATOM 689 C C . LEU A 1 89 ? -27.372 -0.870 20.147 1.00 55.22 89 LEU A C 1
ATOM 691 O O . LEU A 1 89 ? -26.521 -0.086 20.584 1.00 55.22 89 LEU A O 1
ATOM 695 N N . PRO A 1 90 ? -28.415 -1.260 20.898 1.00 60.44 90 PRO A N 1
ATOM 696 C CA . PRO A 1 90 ? -28.489 -0.925 22.309 1.00 60.44 90 PRO A CA 1
ATOM 697 C C . PRO A 1 90 ? -27.207 -1.411 22.991 1.00 60.44 90 PRO A C 1
ATOM 699 O O . PRO A 1 90 ? -26.715 -2.498 22.689 1.00 60.44 90 PRO A O 1
ATOM 702 N N . ALA A 1 91 ? -26.670 -0.630 23.932 1.00 59.78 91 ALA A N 1
ATOM 703 C CA . ALA A 1 91 ? -25.406 -0.932 24.616 1.00 59.78 91 ALA A CA 1
ATOM 704 C C . ALA A 1 91 ? -25.353 -2.341 25.256 1.00 59.78 91 ALA A C 1
ATOM 706 O O . ALA A 1 91 ? -24.276 -2.848 25.557 1.00 59.78 91 ALA A O 1
ATOM 707 N N . SER A 1 92 ? -26.503 -3.001 25.441 1.00 58.16 92 SER A N 1
ATOM 708 C CA . SER A 1 92 ? -26.607 -4.388 25.904 1.00 58.16 92 SER A CA 1
ATOM 709 C C . SER A 1 92 ? -26.262 -5.458 24.855 1.00 58.16 92 SER A C 1
ATOM 711 O O . SER A 1 92 ? -26.200 -6.626 25.222 1.00 58.16 92 SER A O 1
ATOM 713 N N . GLN A 1 93 ? -26.078 -5.103 23.578 1.00 65.12 93 GLN A N 1
ATOM 714 C CA . GLN A 1 93 ? -25.804 -6.036 22.470 1.00 65.12 93 GLN A CA 1
ATOM 715 C C . GLN A 1 93 ? -24.386 -5.934 21.893 1.00 65.12 93 GLN A C 1
ATOM 717 O O . GLN A 1 93 ? -24.024 -6.747 21.046 1.00 65.12 93 GLN A O 1
ATOM 722 N N . VAL A 1 94 ? -23.571 -4.973 22.336 1.00 70.75 94 VAL A N 1
ATOM 723 C CA . VAL A 1 94 ? -22.183 -4.871 21.868 1.00 70.75 94 VAL A CA 1
ATOM 724 C C . VAL A 1 94 ? -21.348 -5.952 22.553 1.00 70.75 94 VAL A C 1
ATOM 726 O O . VAL A 1 94 ? -21.118 -5.909 23.764 1.00 70.75 94 VAL A O 1
ATOM 729 N N . ASP A 1 95 ? -20.885 -6.927 21.772 1.00 85.69 95 ASP A N 1
ATOM 730 C CA . ASP A 1 95 ? -19.874 -7.882 22.217 1.00 85.69 95 ASP A CA 1
ATOM 731 C C . ASP A 1 95 ? -18.513 -7.175 22.298 1.00 85.69 95 ASP A C 1
ATOM 733 O O . ASP A 1 95 ? -17.762 -7.066 21.321 1.00 85.69 95 ASP A O 1
ATOM 737 N N . TYR A 1 96 ? -18.223 -6.641 23.484 1.00 83.44 96 TYR A N 1
ATOM 738 C CA . TYR A 1 96 ? -16.975 -5.943 23.770 1.00 83.44 96 TYR A CA 1
ATOM 739 C C . TYR A 1 96 ? -15.748 -6.838 23.591 1.00 83.44 96 TYR A C 1
ATOM 741 O O . TYR A 1 96 ? -14.711 -6.329 23.177 1.00 83.44 96 TYR A O 1
ATOM 749 N N . ASP A 1 97 ? -15.839 -8.144 23.856 1.00 88.38 97 ASP A N 1
ATOM 750 C CA . ASP A 1 97 ? -14.695 -9.050 23.715 1.00 88.38 97 ASP A CA 1
ATOM 751 C C . ASP A 1 97 ? -14.350 -9.248 22.235 1.00 88.38 97 ASP A C 1
ATOM 753 O O . ASP A 1 97 ? -13.208 -9.023 21.823 1.00 88.38 97 ASP A O 1
ATOM 757 N N . SER A 1 98 ? -15.355 -9.552 21.405 1.00 90.94 98 SER A N 1
ATOM 758 C CA . SER A 1 98 ? -15.168 -9.652 19.952 1.00 90.94 98 SER A CA 1
ATOM 759 C C . SER A 1 98 ? -14.679 -8.332 19.350 1.00 90.94 98 SER A C 1
ATOM 761 O O . SER A 1 98 ? -13.730 -8.321 18.565 1.00 90.94 98 SER A O 1
ATOM 763 N N . THR A 1 99 ? -15.271 -7.205 19.755 1.00 89.94 99 THR A N 1
ATOM 764 C CA . THR A 1 99 ? -14.875 -5.878 19.257 1.00 89.94 99 THR A CA 1
ATOM 765 C C . THR A 1 99 ? -13.434 -5.551 19.646 1.00 89.94 99 THR A C 1
ATOM 767 O O . THR A 1 99 ? -12.646 -5.149 18.794 1.00 89.94 99 THR A O 1
ATOM 770 N N . THR A 1 100 ? -13.046 -5.785 20.903 1.00 91.19 100 THR A N 1
ATOM 771 C CA . THR A 1 100 ? -11.671 -5.549 21.379 1.00 91.19 100 THR A CA 1
ATOM 772 C C . THR A 1 100 ? -10.669 -6.388 20.595 1.00 91.19 100 THR A C 1
ATOM 774 O O . THR A 1 100 ? -9.661 -5.863 20.120 1.00 91.19 100 THR A O 1
ATOM 777 N N . LYS A 1 101 ? -10.955 -7.684 20.411 1.00 93.56 101 LYS A N 1
ATOM 778 C CA . LYS A 1 101 ? -10.105 -8.592 19.631 1.00 93.56 101 LYS A CA 1
ATOM 779 C C . LYS A 1 101 ? -9.935 -8.112 18.197 1.00 93.56 101 LYS A C 1
ATOM 781 O O . LYS A 1 101 ? -8.819 -8.146 17.685 1.00 93.56 101 LYS A O 1
ATOM 786 N N . GLU A 1 102 ? -11.003 -7.645 17.559 1.00 93.75 102 GLU A N 1
ATOM 787 C CA . GLU A 1 102 ? -10.936 -7.177 16.176 1.00 93.75 102 GLU A CA 1
ATOM 788 C C . GLU A 1 102 ? -10.144 -5.871 16.043 1.00 93.75 102 GLU A C 1
ATOM 790 O O . GLU A 1 102 ? -9.295 -5.759 15.158 1.00 93.75 102 GLU A O 1
ATOM 795 N N . VAL A 1 103 ? -10.325 -4.914 16.962 1.00 93.44 103 VAL A N 1
ATOM 796 C CA . VAL A 1 103 ? -9.533 -3.674 16.957 1.00 93.44 103 VAL A CA 1
ATOM 797 C C . VAL A 1 103 ? -8.050 -3.967 17.207 1.00 93.44 103 VAL A C 1
ATOM 799 O O . VAL A 1 103 ? -7.194 -3.403 16.527 1.00 93.44 103 VAL A O 1
ATOM 802 N N . LEU A 1 104 ? -7.727 -4.887 18.123 1.00 94.19 104 LEU A N 1
ATOM 803 C CA . LEU A 1 104 ? -6.346 -5.312 18.374 1.00 94.19 104 LEU A CA 1
ATOM 804 C C . LEU A 1 104 ? -5.724 -6.004 17.157 1.00 94.19 104 LEU A C 1
ATOM 806 O O . LEU A 1 104 ? -4.599 -5.675 16.783 1.00 94.19 104 LEU A O 1
ATOM 810 N N . ARG A 1 105 ? -6.448 -6.925 16.507 1.00 93.81 105 ARG A N 1
ATOM 811 C CA . ARG A 1 105 ? -5.991 -7.577 15.268 1.00 93.81 105 ARG A CA 1
ATOM 812 C C . ARG A 1 105 ? -5.716 -6.560 14.176 1.00 93.81 105 ARG A C 1
ATOM 814 O O . ARG A 1 105 ? -4.695 -6.649 13.505 1.00 93.81 105 ARG A O 1
ATOM 821 N N . MET A 1 106 ? -6.612 -5.595 14.007 1.00 92.62 106 MET A N 1
ATOM 822 C CA . MET A 1 106 ? -6.446 -4.529 13.031 1.00 92.62 106 MET A CA 1
ATOM 823 C C . MET A 1 106 ? -5.219 -3.675 13.352 1.00 92.62 106 MET A C 1
ATOM 825 O O . MET A 1 106 ? -4.407 -3.464 12.461 1.00 92.62 106 MET A O 1
ATOM 829 N N . HIS A 1 107 ? -5.035 -3.263 14.609 1.00 93.62 107 HIS A N 1
ATOM 830 C CA . HIS A 1 107 ? -3.860 -2.502 15.042 1.00 93.62 107 HIS A CA 1
ATOM 831 C C . HIS A 1 107 ? -2.548 -3.262 14.780 1.00 93.62 107 HIS A C 1
ATOM 833 O O . HIS A 1 107 ? -1.583 -2.693 14.274 1.00 93.62 107 HIS A O 1
ATOM 839 N N . GLN A 1 108 ? -2.518 -4.567 15.063 1.00 93.75 108 GLN A N 1
ATOM 840 C CA . GLN A 1 108 ? -1.372 -5.423 14.746 1.00 93.75 108 GLN A CA 1
ATOM 841 C C . GLN A 1 108 ? -1.146 -5.516 13.232 1.00 93.75 108 GLN A C 1
ATOM 843 O O . GLN A 1 108 ? -0.029 -5.314 12.759 1.00 93.75 108 GLN A O 1
ATOM 848 N N . HIS A 1 109 ? -2.201 -5.783 12.459 1.00 91.81 109 HIS A N 1
ATOM 849 C CA . HIS A 1 109 ? -2.119 -5.943 11.010 1.00 91.81 109 HIS A CA 1
ATOM 850 C C . HIS A 1 109 ? -1.629 -4.666 10.313 1.00 91.81 109 HIS A C 1
ATOM 852 O O . HIS A 1 109 ? -0.710 -4.726 9.497 1.00 91.81 109 HIS A O 1
ATOM 858 N N . THR A 1 110 ? -2.172 -3.500 10.674 1.00 91.12 110 THR A N 1
ATOM 859 C CA . THR A 1 110 ? -1.724 -2.208 10.131 1.00 91.12 110 THR A CA 1
ATOM 860 C C . THR A 1 110 ? -0.318 -1.848 10.611 1.00 91.12 110 THR A C 1
ATOM 862 O O . THR A 1 110 ? 0.448 -1.236 9.863 1.00 91.12 110 THR A O 1
ATOM 865 N N . GLY A 1 111 ? 0.058 -2.287 11.817 1.00 90.38 111 GLY A N 1
ATOM 866 C CA . GLY A 1 111 ? 1.420 -2.202 12.340 1.00 90.38 111 GLY A CA 1
ATOM 867 C C . GLY A 1 111 ? 2.446 -2.941 11.475 1.00 90.38 111 GLY A C 1
ATOM 868 O O . GLY A 1 111 ? 3.515 -2.392 11.217 1.00 90.38 111 GLY A O 1
ATOM 869 N N . TYR A 1 112 ? 2.114 -4.134 10.966 1.00 93.62 112 TYR A N 1
ATOM 870 C CA . TYR A 1 112 ? 2.969 -4.887 10.033 1.00 93.62 112 TYR A CA 1
ATOM 871 C C . TYR A 1 112 ? 2.920 -4.363 8.595 1.00 93.62 112 TYR A C 1
ATOM 873 O O . TYR A 1 112 ? 3.917 -4.443 7.877 1.00 93.62 112 TYR A O 1
ATOM 881 N N . LEU A 1 113 ? 1.785 -3.808 8.166 1.00 94.19 113 LEU A N 1
ATOM 882 C CA . LEU A 1 113 ? 1.640 -3.264 6.817 1.00 94.19 113 LEU A CA 1
ATOM 883 C C . LEU A 1 113 ? 2.579 -2.071 6.599 1.00 94.19 113 LEU A C 1
ATOM 885 O O . LEU A 1 113 ? 3.267 -2.006 5.585 1.00 94.19 113 LEU A O 1
ATOM 889 N N . LYS A 1 114 ? 2.676 -1.157 7.570 1.00 94.00 114 LYS A N 1
ATOM 890 C CA . LYS A 1 114 ? 3.505 0.055 7.472 1.00 94.00 114 LYS A CA 1
ATOM 891 C C . LYS A 1 114 ? 4.968 -0.200 7.056 1.00 94.00 114 LYS A C 1
ATOM 893 O O . LYS A 1 114 ? 5.397 0.413 6.076 1.00 94.00 114 LYS A O 1
ATOM 898 N N . PRO A 1 115 ? 5.753 -1.063 7.734 1.00 96.62 115 PRO A N 1
ATOM 899 C CA . PRO A 1 115 ? 7.126 -1.338 7.318 1.00 96.62 115 PRO A CA 1
ATOM 900 C C . PRO A 1 115 ? 7.197 -2.006 5.939 1.00 96.62 115 PRO A C 1
ATOM 902 O O . PRO A 1 115 ? 8.117 -1.706 5.183 1.00 96.62 115 PRO A O 1
ATOM 905 N N . ALA A 1 116 ? 6.220 -2.841 5.564 1.00 96.38 116 ALA A N 1
ATOM 906 C CA . ALA A 1 116 ? 6.166 -3.441 4.229 1.00 96.38 116 ALA A CA 1
ATOM 907 C C . ALA A 1 116 ? 5.930 -2.391 3.124 1.00 96.38 116 ALA A C 1
ATOM 909 O O . ALA A 1 116 ? 6.581 -2.436 2.075 1.00 96.38 116 ALA A O 1
ATOM 910 N N . LEU A 1 117 ? 5.060 -1.404 3.374 1.00 97.62 117 LEU A N 1
ATOM 911 C CA . LEU A 1 117 ? 4.834 -0.275 2.465 1.00 97.62 117 LEU A CA 1
ATOM 912 C C . LEU A 1 117 ? 6.094 0.580 2.307 1.00 97.62 117 LEU A C 1
ATOM 914 O O . LEU A 1 117 ? 6.497 0.868 1.182 1.00 97.62 117 LEU A O 1
ATOM 918 N N . ALA A 1 118 ? 6.746 0.937 3.417 1.00 97.69 118 ALA A N 1
ATOM 919 C CA . ALA A 1 118 ? 7.980 1.724 3.400 1.00 97.69 118 ALA A CA 1
ATOM 920 C C . ALA A 1 118 ? 9.123 0.986 2.683 1.00 97.69 118 ALA A C 1
ATOM 922 O O . ALA A 1 118 ? 9.863 1.579 1.899 1.00 97.69 118 ALA A O 1
ATOM 923 N N . GLN A 1 119 ? 9.239 -0.327 2.895 1.00 97.75 119 GLN A N 1
ATOM 924 C CA . GLN A 1 119 ? 10.217 -1.156 2.196 1.00 97.75 119 GLN A CA 1
ATOM 925 C C . GLN A 1 119 ? 9.941 -1.209 0.688 1.00 97.75 119 GLN A C 1
ATOM 927 O O . GLN A 1 119 ? 10.875 -1.088 -0.104 1.00 97.75 119 GLN A O 1
ATOM 932 N N . SER A 1 120 ? 8.674 -1.340 0.285 1.00 97.50 120 SER A N 1
ATOM 933 C CA . SER A 1 120 ? 8.283 -1.322 -1.131 1.00 97.50 120 SER A CA 1
ATOM 934 C C . SER A 1 120 ? 8.598 0.028 -1.782 1.00 97.50 120 SER A C 1
ATOM 936 O O . SER A 1 120 ? 9.166 0.075 -2.870 1.00 97.50 120 SER A O 1
ATOM 938 N N . GLN A 1 121 ? 8.306 1.135 -1.092 1.00 98.19 121 GLN A N 1
ATOM 939 C CA . GLN A 1 121 ? 8.647 2.483 -1.549 1.00 98.19 121 GLN A CA 1
ATOM 940 C C . GLN A 1 121 ? 10.162 2.645 -1.738 1.00 98.19 121 GLN A C 1
ATOM 942 O O . GLN A 1 121 ? 10.613 3.141 -2.767 1.00 98.19 121 GLN A O 1
ATOM 947 N N . LYS A 1 122 ? 10.968 2.168 -0.782 1.00 98.25 122 LYS A N 1
ATOM 948 C CA . LYS A 1 122 ? 12.433 2.190 -0.891 1.00 98.25 122 LYS A CA 1
ATOM 949 C C . LYS A 1 122 ? 12.931 1.396 -2.103 1.00 98.25 122 LYS A C 1
ATOM 951 O O . LYS A 1 122 ? 13.849 1.845 -2.784 1.00 98.25 122 LYS A O 1
ATOM 956 N N . GLN A 1 123 ? 12.330 0.241 -2.386 1.00 97.62 123 GLN A N 1
ATOM 957 C CA . GLN A 1 123 ? 12.660 -0.553 -3.573 1.00 97.62 123 GLN A CA 1
ATOM 958 C C . GLN A 1 123 ? 12.330 0.196 -4.869 1.00 97.62 123 GLN A C 1
ATOM 960 O O . GLN A 1 123 ? 13.140 0.174 -5.790 1.00 97.62 123 GLN A O 1
ATOM 965 N N . LEU A 1 124 ? 11.210 0.924 -4.931 1.00 98.00 124 LEU A N 1
ATOM 966 C CA . LEU A 1 124 ? 10.888 1.767 -6.088 1.00 98.00 124 LEU A CA 1
ATOM 967 C C . LEU A 1 124 ? 11.933 2.862 -6.327 1.00 98.00 124 LEU A C 1
ATOM 969 O O . LEU A 1 124 ? 12.338 3.074 -7.466 1.00 98.00 124 LEU A O 1
ATOM 973 N N . VAL A 1 125 ? 12.422 3.515 -5.268 1.00 98.19 125 VAL A N 1
ATOM 974 C CA . VAL A 1 125 ? 13.500 4.518 -5.381 1.00 98.19 125 VAL A CA 1
ATOM 975 C C . VAL A 1 125 ? 14.774 3.888 -5.956 1.00 98.19 125 VAL A C 1
ATOM 977 O O . VAL A 1 125 ? 15.419 4.466 -6.827 1.00 98.19 125 VAL A O 1
ATOM 980 N N . GLN A 1 126 ? 15.118 2.673 -5.520 1.00 97.56 126 GLN A N 1
ATOM 981 C CA . GLN A 1 126 ? 16.256 1.928 -6.072 1.00 97.56 126 GLN A CA 1
ATOM 982 C C . GLN A 1 126 ? 16.042 1.562 -7.546 1.00 97.56 126 GLN A C 1
ATOM 984 O O . GLN A 1 126 ? 16.980 1.629 -8.335 1.00 97.56 126 GLN A O 1
ATOM 989 N N . MET A 1 127 ? 14.815 1.207 -7.930 1.00 97.12 127 MET A N 1
ATOM 990 C CA . MET A 1 127 ? 14.458 0.920 -9.319 1.00 97.12 127 MET A CA 1
ATOM 991 C C . MET A 1 127 ? 14.568 2.159 -10.212 1.00 97.12 127 MET A C 1
ATOM 993 O O . MET A 1 127 ? 15.052 2.039 -11.332 1.00 97.12 127 MET A O 1
ATOM 997 N N . VAL A 1 128 ? 14.174 3.342 -9.726 1.00 98.06 128 VAL A N 1
ATOM 998 C CA . VAL A 1 128 ? 14.362 4.612 -10.450 1.00 98.06 128 VAL A CA 1
ATOM 999 C C . VAL A 1 128 ? 15.846 4.866 -10.711 1.00 98.06 128 VAL A C 1
ATOM 1001 O O . VAL A 1 128 ? 16.224 5.114 -11.851 1.00 98.06 128 VAL A O 1
ATOM 1004 N N . ALA A 1 129 ? 16.696 4.712 -9.692 1.00 97.00 129 ALA A N 1
ATOM 1005 C CA . ALA A 1 129 ? 18.144 4.859 -9.852 1.00 97.00 129 ALA A CA 1
ATOM 1006 C C . ALA A 1 129 ? 18.750 3.810 -10.807 1.00 97.00 129 ALA A C 1
ATOM 1008 O O . ALA A 1 129 ? 19.700 4.100 -11.530 1.00 97.00 129 ALA A O 1
ATOM 1009 N N . ALA A 1 130 ? 18.195 2.595 -10.848 1.00 96.31 130 ALA A N 1
ATOM 1010 C CA . ALA A 1 130 ? 18.655 1.548 -11.758 1.00 96.31 130 ALA A CA 1
ATOM 1011 C C . ALA A 1 130 ? 18.394 1.877 -13.239 1.00 96.31 130 ALA A C 1
ATOM 1013 O O . ALA A 1 130 ? 19.150 1.420 -14.093 1.00 96.31 130 ALA A O 1
ATOM 1014 N N . ILE A 1 131 ? 17.375 2.688 -13.559 1.00 96.31 131 ILE A N 1
ATOM 1015 C CA . ILE A 1 131 ? 17.117 3.136 -14.940 1.00 96.31 131 ILE A CA 1
ATOM 1016 C C . ILE A 1 131 ? 18.303 3.955 -15.468 1.00 96.31 131 ILE A C 1
ATOM 1018 O O . ILE A 1 131 ? 18.730 3.735 -16.600 1.00 96.31 131 ILE A O 1
ATOM 1022 N N . ASP A 1 132 ? 18.871 4.840 -14.642 1.00 94.44 132 ASP A N 1
ATOM 1023 C CA . ASP A 1 132 ? 20.046 5.645 -15.013 1.00 94.44 132 ASP A CA 1
ATOM 1024 C C . ASP A 1 132 ? 21.274 4.773 -15.291 1.00 94.44 132 ASP A C 1
ATOM 1026 O O . ASP A 1 132 ? 22.016 5.012 -16.242 1.00 94.44 132 ASP A O 1
ATOM 1030 N N . LEU A 1 133 ? 21.468 3.722 -14.490 1.00 94.56 133 LEU A N 1
ATOM 1031 C CA . LEU A 1 133 ? 22.576 2.784 -14.676 1.00 94.56 133 LEU A CA 1
ATOM 1032 C C . LEU A 1 133 ? 22.438 1.996 -15.984 1.00 94.56 133 LEU A C 1
ATOM 1034 O O . LEU A 1 133 ? 23.410 1.850 -16.721 1.00 94.56 133 LEU A O 1
ATOM 1038 N N . ILE A 1 134 ? 21.224 1.545 -16.309 1.00 94.00 134 ILE A N 1
ATOM 1039 C CA . ILE A 1 134 ? 20.956 0.792 -17.540 1.00 94.00 134 ILE A CA 1
ATOM 1040 C C . ILE A 1 134 ? 21.245 1.644 -18.782 1.00 94.00 134 ILE A C 1
ATOM 1042 O O . ILE A 1 134 ? 21.833 1.141 -19.737 1.00 94.00 134 ILE A O 1
ATOM 1046 N N . ALA A 1 135 ? 20.889 2.932 -18.775 1.00 91.94 135 ALA A N 1
ATOM 1047 C CA . ALA A 1 135 ? 21.150 3.830 -19.905 1.00 91.94 135 ALA A CA 1
ATOM 1048 C C . ALA A 1 135 ? 22.655 3.957 -20.239 1.00 91.94 135 ALA A C 1
ATOM 1050 O O . ALA A 1 135 ? 23.036 4.108 -21.408 1.00 91.94 135 ALA A O 1
ATOM 1051 N N . CYS A 1 136 ? 23.523 3.828 -19.229 1.00 91.62 136 CYS A N 1
ATOM 1052 C CA . CYS A 1 136 ? 24.977 3.851 -19.390 1.00 91.62 136 CYS A CA 1
ATOM 1053 C C . CYS A 1 136 ? 25.542 2.563 -20.014 1.00 91.62 136 CYS A C 1
ATOM 1055 O O . CYS A 1 136 ? 26.504 2.640 -20.775 1.00 91.62 136 CYS A O 1
ATOM 1057 N N . GLU A 1 137 ? 24.953 1.399 -19.726 1.00 92.00 137 GLU A N 1
ATOM 1058 C CA . GLU A 1 137 ? 25.463 0.085 -20.162 1.00 92.00 137 GLU A CA 1
ATOM 1059 C C . GLU A 1 137 ? 24.971 -0.347 -21.555 1.00 92.00 137 GLU A C 1
ATOM 1061 O O . GLU A 1 137 ? 25.522 -1.266 -22.162 1.00 92.00 137 GLU A O 1
ATOM 1066 N N . VAL A 1 138 ? 23.931 0.301 -22.082 1.00 91.56 138 VAL A N 1
ATOM 1067 C CA . VAL A 1 138 ? 23.315 -0.070 -23.365 1.00 91.56 138 VAL A CA 1
ATOM 1068 C C . VAL A 1 138 ? 24.160 0.411 -24.561 1.00 91.56 138 VAL A C 1
ATOM 1070 O O . VAL A 1 138 ? 24.577 1.572 -24.580 1.00 91.56 138 VAL A O 1
ATOM 1073 N N . PRO A 1 139 ? 24.354 -0.425 -25.608 1.00 90.75 139 PRO A N 1
ATOM 1074 C CA . PRO A 1 139 ? 25.015 -0.021 -26.852 1.00 90.75 139 PRO A CA 1
ATOM 1075 C C . PRO A 1 139 ? 24.339 1.171 -27.551 1.00 90.75 139 PRO A C 1
ATOM 1077 O O . PRO A 1 139 ? 23.108 1.256 -27.592 1.00 90.75 139 PRO A O 1
ATOM 1080 N N . ASP A 1 140 ? 25.124 2.038 -28.200 1.00 90.50 140 ASP A N 1
ATOM 1081 C CA . ASP A 1 140 ? 24.645 3.303 -28.792 1.00 90.50 140 ASP A CA 1
ATOM 1082 C C . ASP A 1 140 ? 23.447 3.135 -29.745 1.00 90.50 140 ASP A C 1
ATOM 1084 O O . ASP A 1 140 ? 22.528 3.954 -29.739 1.00 90.50 140 ASP A O 1
ATOM 1088 N N . GLY A 1 141 ? 23.388 2.033 -30.504 1.00 91.00 141 GLY A N 1
ATOM 1089 C CA . GLY A 1 141 ? 22.285 1.746 -31.431 1.00 91.00 141 GLY A CA 1
ATOM 1090 C C . GLY A 1 141 ? 20.913 1.547 -30.768 1.00 91.00 141 GLY A C 1
ATOM 1091 O O . GLY A 1 141 ? 19.892 1.621 -31.446 1.00 91.00 141 GLY A O 1
ATOM 1092 N N . ARG A 1 142 ? 20.866 1.304 -29.452 1.00 90.25 142 ARG A N 1
ATOM 1093 C CA . ARG A 1 142 ? 19.627 1.103 -28.678 1.00 90.25 142 ARG A CA 1
ATOM 1094 C C . ARG A 1 142 ? 19.392 2.169 -27.613 1.00 90.25 142 ARG A C 1
ATOM 1096 O O . ARG A 1 142 ? 18.299 2.205 -27.047 1.00 90.25 142 ARG A O 1
ATOM 1103 N N . ARG A 1 143 ? 20.372 3.044 -27.365 1.00 92.75 143 ARG A N 1
ATOM 1104 C CA . ARG A 1 143 ? 20.316 4.055 -26.302 1.00 92.75 143 ARG A CA 1
ATOM 1105 C C . ARG A 1 143 ? 19.090 4.961 -26.432 1.00 92.75 143 ARG A C 1
ATOM 1107 O O . ARG A 1 143 ? 18.329 5.062 -25.483 1.00 92.75 143 ARG A O 1
ATOM 1114 N N . GLY A 1 144 ? 18.799 5.479 -27.628 1.00 93.19 144 GLY A N 1
ATOM 1115 C CA . GLY A 1 144 ? 17.633 6.352 -27.834 1.00 93.19 144 GLY A CA 1
ATOM 1116 C C . GLY A 1 144 ? 16.284 5.704 -27.482 1.00 93.19 144 GLY A C 1
ATOM 1117 O O . GLY A 1 144 ? 15.415 6.360 -26.915 1.00 93.19 144 GLY A O 1
ATOM 1118 N N . TYR A 1 145 ? 16.110 4.408 -27.762 1.00 93.25 145 TYR A N 1
ATOM 1119 C CA . TYR A 1 145 ? 14.908 3.671 -27.351 1.00 93.25 145 TYR A CA 1
ATOM 1120 C C . TYR A 1 145 ? 14.860 3.479 -25.828 1.00 93.25 145 TYR A C 1
ATOM 1122 O O . TYR A 1 145 ? 13.813 3.693 -25.216 1.00 93.25 145 TYR A O 1
ATOM 1130 N N . ILE A 1 146 ? 15.988 3.098 -25.215 1.00 94.94 146 ILE A N 1
ATOM 1131 C CA . ILE A 1 146 ? 16.080 2.911 -23.763 1.00 94.94 146 ILE A CA 1
ATOM 1132 C C . ILE A 1 146 ? 15.825 4.220 -23.020 1.00 94.94 146 ILE A C 1
ATOM 1134 O O . ILE A 1 146 ? 15.121 4.194 -22.021 1.00 94.94 146 ILE A O 1
ATOM 1138 N N . ASP A 1 147 ? 16.304 5.353 -23.522 1.00 95.31 147 ASP A N 1
ATOM 1139 C CA . ASP A 1 147 ? 16.087 6.651 -22.884 1.00 95.31 147 ASP A CA 1
ATOM 1140 C C . ASP A 1 147 ? 14.605 7.051 -22.915 1.00 95.31 147 ASP A C 1
ATOM 1142 O O . ASP A 1 147 ? 14.046 7.465 -21.897 1.00 95.31 147 ASP A O 1
ATOM 1146 N N . VAL A 1 148 ? 13.932 6.879 -24.061 1.00 96.06 148 VAL A N 1
ATOM 1147 C CA . VAL A 1 148 ? 12.507 7.224 -24.215 1.00 96.06 148 VAL A CA 1
ATOM 1148 C C . VAL A 1 148 ? 11.619 6.321 -23.359 1.00 96.06 148 VAL A C 1
ATOM 1150 O O . VAL A 1 148 ? 10.775 6.812 -22.605 1.00 96.06 148 VAL A O 1
ATOM 1153 N N . GLU A 1 149 ? 11.800 5.003 -23.444 1.00 96.00 149 GLU A N 1
ATOM 1154 C CA . GLU A 1 149 ? 11.005 4.057 -22.655 1.00 96.00 149 GLU A CA 1
ATOM 1155 C C . GLU A 1 149 ? 11.389 4.087 -21.171 1.00 96.00 149 GLU A C 1
ATOM 1157 O O . GLU A 1 149 ? 10.524 4.002 -20.299 1.00 96.00 149 GLU A O 1
ATOM 1162 N N . GLY A 1 150 ? 12.665 4.303 -20.861 1.00 96.44 150 GLY A N 1
ATOM 1163 C CA . GLY A 1 150 ? 13.173 4.489 -19.506 1.00 96.44 150 GLY A CA 1
ATOM 1164 C C . GLY A 1 150 ? 12.584 5.726 -18.837 1.00 96.44 150 GLY A C 1
ATOM 1165 O O . GLY A 1 150 ? 1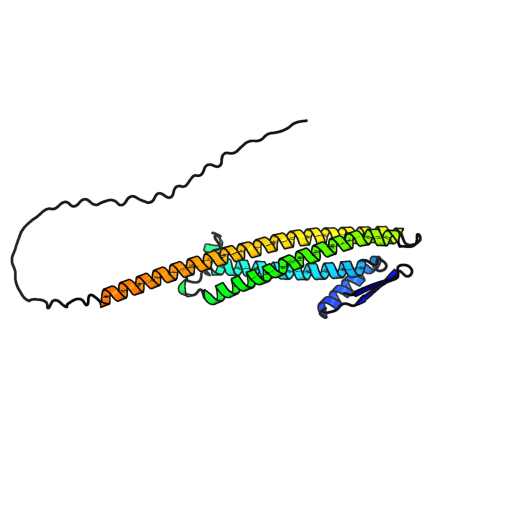2.193 5.653 -17.674 1.00 96.44 150 GLY A O 1
ATOM 1166 N N . ALA A 1 151 ? 12.418 6.835 -19.565 1.00 97.25 151 ALA A N 1
ATOM 1167 C CA . ALA A 1 151 ? 11.734 8.025 -19.059 1.00 97.25 151 ALA A CA 1
ATOM 1168 C C . ALA A 1 151 ? 10.254 7.754 -18.737 1.00 97.25 151 ALA A C 1
ATOM 1170 O O . ALA A 1 151 ? 9.760 8.183 -17.692 1.00 97.25 151 ALA A O 1
ATOM 1171 N N . ARG A 1 152 ? 9.549 6.993 -19.587 1.00 97.19 152 ARG A N 1
ATOM 1172 C CA . ARG A 1 152 ? 8.150 6.589 -19.339 1.00 97.19 152 ARG A CA 1
ATOM 1173 C C . ARG A 1 152 ? 8.028 5.696 -18.109 1.00 97.19 152 ARG A C 1
ATOM 1175 O O . ARG A 1 152 ? 7.178 5.942 -17.252 1.00 97.19 152 ARG A O 1
ATOM 1182 N N . ILE A 1 153 ? 8.892 4.685 -18.004 1.00 97.50 153 ILE A N 1
ATOM 1183 C CA . ILE A 1 153 ? 8.926 3.782 -16.851 1.00 97.50 153 ILE A CA 1
ATOM 1184 C C . ILE A 1 153 ? 9.263 4.575 -15.586 1.00 97.50 153 ILE A C 1
ATOM 1186 O O . ILE A 1 153 ? 8.556 4.428 -14.593 1.00 97.50 153 ILE A O 1
ATOM 1190 N N . ARG A 1 154 ? 10.263 5.467 -15.622 1.00 98.19 154 ARG A N 1
ATOM 1191 C CA . ARG A 1 154 ? 10.627 6.339 -14.494 1.00 98.19 154 ARG A CA 1
ATOM 1192 C C . ARG A 1 154 ? 9.440 7.151 -13.999 1.00 98.19 154 ARG A C 1
ATOM 1194 O O . ARG A 1 154 ? 9.119 7.058 -12.820 1.00 98.19 154 ARG A O 1
ATOM 1201 N N . ALA A 1 155 ? 8.763 7.871 -14.892 1.00 98.25 155 ALA A N 1
ATOM 1202 C CA . ALA A 1 155 ? 7.609 8.688 -14.526 1.00 98.25 155 ALA A CA 1
ATOM 1203 C C . ALA A 1 155 ? 6.518 7.849 -13.838 1.00 98.25 155 ALA A C 1
ATOM 1205 O O . ALA A 1 155 ? 5.911 8.272 -12.854 1.00 98.25 155 ALA A O 1
ATOM 1206 N N . ARG A 1 156 ? 6.300 6.612 -14.309 1.00 97.81 156 ARG A N 1
ATOM 1207 C CA . ARG A 1 156 ? 5.371 5.681 -13.660 1.00 97.81 156 ARG A CA 1
ATOM 1208 C C . ARG A 1 156 ? 5.863 5.226 -12.283 1.00 97.81 156 ARG A C 1
ATOM 1210 O O . ARG A 1 156 ? 5.058 5.176 -11.356 1.00 97.81 156 ARG A O 1
ATOM 1217 N N . LEU A 1 157 ? 7.148 4.896 -12.130 1.00 98.25 157 LEU A N 1
ATOM 1218 C CA . LEU A 1 157 ? 7.735 4.519 -10.838 1.00 98.25 157 LEU A CA 1
ATOM 1219 C C . LEU A 1 157 ? 7.630 5.660 -9.814 1.00 98.25 157 LEU A C 1
ATOM 1221 O O . LEU A 1 157 ? 7.252 5.410 -8.673 1.00 98.25 157 LEU A O 1
ATOM 1225 N N . GLU A 1 158 ? 7.902 6.899 -10.222 1.00 98.38 158 GLU A N 1
ATOM 1226 C CA . GLU A 1 158 ? 7.769 8.101 -9.386 1.00 98.38 158 GLU A CA 1
ATOM 1227 C C . GLU A 1 158 ? 6.323 8.300 -8.922 1.00 98.38 158 GLU A C 1
ATOM 1229 O O . GLU A 1 158 ? 6.063 8.428 -7.728 1.00 98.38 158 GLU A O 1
ATOM 1234 N N . GLN A 1 159 ? 5.352 8.166 -9.829 1.00 98.56 159 GLN A N 1
ATOM 1235 C CA . GLN A 1 159 ? 3.937 8.201 -9.456 1.00 98.56 159 GLN A CA 1
ATOM 1236 C C . GLN A 1 159 ? 3.570 7.105 -8.437 1.00 98.56 159 GLN A C 1
ATOM 1238 O O . GLN A 1 159 ? 2.746 7.321 -7.543 1.00 98.56 159 GLN A O 1
ATOM 1243 N N . MET A 1 160 ? 4.158 5.911 -8.560 1.00 98.56 160 MET A N 1
ATOM 1244 C CA . MET A 1 160 ? 3.949 4.839 -7.586 1.00 98.56 160 MET A CA 1
ATOM 1245 C C . MET A 1 160 ? 4.574 5.160 -6.224 1.00 98.56 160 MET A C 1
ATOM 1247 O O . MET A 1 160 ? 3.985 4.800 -5.206 1.00 98.56 160 MET A O 1
ATOM 1251 N N . ILE A 1 161 ? 5.719 5.850 -6.178 1.00 98.62 161 ILE A N 1
ATOM 1252 C CA . ILE A 1 161 ? 6.337 6.325 -4.928 1.00 98.62 161 ILE A CA 1
ATOM 1253 C C . ILE A 1 161 ? 5.378 7.270 -4.192 1.00 98.62 161 ILE A C 1
ATOM 1255 O O . ILE A 1 161 ? 5.129 7.058 -3.001 1.00 98.62 161 ILE A O 1
ATOM 1259 N N . ASP A 1 162 ? 4.770 8.222 -4.903 1.00 98.56 162 ASP A N 1
ATOM 1260 C CA . ASP A 1 162 ? 3.775 9.147 -4.340 1.00 98.56 162 ASP A CA 1
ATOM 1261 C C . ASP A 1 162 ? 2.511 8.413 -3.862 1.00 98.56 162 ASP A C 1
ATOM 1263 O O . ASP A 1 162 ? 1.902 8.753 -2.842 1.00 98.56 162 ASP A O 1
ATOM 1267 N N . ASP A 1 163 ? 2.076 7.393 -4.608 1.00 98.44 163 ASP A N 1
ATOM 1268 C CA . ASP A 1 163 ? 0.954 6.541 -4.212 1.00 98.44 163 ASP A CA 1
ATOM 1269 C C . ASP A 1 163 ? 1.266 5.763 -2.921 1.00 98.44 163 ASP A C 1
ATOM 1271 O O . ASP A 1 163 ? 0.388 5.634 -2.060 1.00 98.44 163 ASP A O 1
ATOM 1275 N N . TYR A 1 164 ? 2.495 5.260 -2.763 1.00 98.50 164 TYR A N 1
ATOM 1276 C CA . TYR A 1 164 ? 2.945 4.602 -1.535 1.00 98.50 164 TYR A CA 1
ATOM 1277 C C . TYR A 1 164 ? 3.021 5.574 -0.360 1.00 98.50 164 TYR A C 1
ATOM 1279 O O . TYR A 1 164 ? 2.580 5.214 0.729 1.00 98.50 164 TYR A O 1
ATOM 1287 N N . GLU A 1 165 ? 3.501 6.802 -0.557 1.00 98.31 165 GLU A N 1
ATOM 1288 C CA . GLU A 1 165 ? 3.513 7.825 0.493 1.00 98.31 165 GLU A CA 1
ATOM 1289 C C . GLU A 1 165 ? 2.093 8.119 0.996 1.00 98.31 165 GLU A C 1
ATOM 1291 O O . GLU A 1 165 ? 1.817 8.062 2.200 1.00 98.31 165 GLU A O 1
ATOM 1296 N N . ARG A 1 166 ? 1.146 8.313 0.069 1.00 97.81 166 ARG A N 1
ATOM 1297 C CA . ARG A 1 166 ? -0.278 8.475 0.400 1.00 97.81 166 ARG A CA 1
ATOM 1298 C C . ARG A 1 166 ? -0.837 7.259 1.139 1.00 97.81 166 ARG A C 1
ATOM 1300 O O . ARG A 1 166 ? -1.627 7.416 2.073 1.00 97.81 166 ARG A O 1
ATOM 1307 N N . LEU A 1 167 ? -0.448 6.048 0.745 1.00 97.25 167 LEU A N 1
ATOM 1308 C CA . LEU A 1 167 ? -0.895 4.816 1.393 1.00 97.25 167 LEU A CA 1
ATOM 1309 C C . LEU A 1 167 ? -0.308 4.650 2.804 1.00 97.25 167 LEU A C 1
ATOM 1311 O O . LEU A 1 167 ? -1.037 4.258 3.714 1.00 97.25 167 LEU A O 1
ATOM 1315 N N . ILE A 1 168 ? 0.959 5.014 3.016 1.00 97.44 168 ILE A N 1
ATOM 1316 C CA . ILE A 1 168 ? 1.602 5.059 4.338 1.00 97.44 168 ILE A CA 1
ATOM 1317 C C . ILE A 1 168 ? 0.872 6.059 5.239 1.00 97.44 168 ILE A C 1
ATOM 1319 O O . ILE A 1 168 ? 0.541 5.721 6.376 1.00 97.44 168 ILE A O 1
ATOM 1323 N N . GLY A 1 169 ? 0.548 7.250 4.725 1.00 96.44 169 GLY A N 1
ATOM 1324 C CA . GLY A 1 169 ? -0.254 8.245 5.440 1.00 96.44 169 GLY A CA 1
ATOM 1325 C C . GLY A 1 169 ? -1.607 7.688 5.891 1.00 96.44 169 GLY A C 1
ATOM 1326 O O . GLY A 1 169 ? -1.945 7.755 7.071 1.00 96.44 169 GLY A O 1
ATOM 1327 N N . LYS A 1 170 ? -2.352 7.040 4.986 1.00 95.50 170 LYS A N 1
ATOM 1328 C CA . LYS A 1 170 ? -3.625 6.370 5.319 1.00 95.50 170 LYS A CA 1
ATOM 1329 C C . LYS A 1 170 ? -3.457 5.236 6.332 1.00 95.50 170 LYS A C 1
ATOM 1331 O O . LYS A 1 170 ? -4.299 5.071 7.215 1.00 95.50 170 LYS A O 1
ATOM 1336 N N . SER A 1 171 ? -2.378 4.462 6.231 1.00 96.06 171 SER A N 1
ATOM 1337 C CA . SER A 1 171 ? -2.078 3.395 7.188 1.00 96.06 171 SER A CA 1
ATOM 1338 C C . SER A 1 171 ? -1.783 3.954 8.581 1.00 96.06 171 SER A C 1
ATOM 1340 O O . SER A 1 171 ? -2.240 3.369 9.558 1.00 96.06 171 SER A O 1
ATOM 1342 N N . ASN A 1 172 ? -1.076 5.088 8.687 1.00 95.94 172 ASN A N 1
ATOM 1343 C CA . ASN A 1 172 ? -0.857 5.775 9.965 1.00 95.94 172 ASN A CA 1
ATOM 1344 C C . ASN A 1 172 ? -2.190 6.215 10.577 1.00 95.94 172 ASN A C 1
ATOM 1346 O O . ASN A 1 172 ? -2.481 5.842 11.707 1.00 95.94 172 ASN A O 1
ATOM 1350 N N . LEU A 1 173 ? -3.045 6.883 9.795 1.00 94.81 173 LEU A N 1
ATOM 1351 C CA . LEU A 1 173 ? -4.382 7.287 10.248 1.00 94.81 173 LEU A CA 1
ATOM 1352 C C . LEU A 1 173 ? -5.216 6.093 10.731 1.00 94.81 173 LEU A C 1
ATOM 1354 O O . LEU A 1 173 ? -5.940 6.198 11.719 1.00 94.81 173 LEU A O 1
ATOM 1358 N N . THR A 1 174 ? -5.103 4.948 10.055 1.00 95.00 174 THR A N 1
ATOM 1359 C CA . THR A 1 174 ? -5.823 3.730 10.448 1.00 95.00 174 THR A CA 1
ATOM 1360 C C . THR A 1 174 ? -5.297 3.174 11.775 1.00 95.00 174 THR A C 1
ATOM 1362 O O . THR A 1 174 ? -6.086 2.832 12.653 1.00 95.00 174 THR A O 1
ATOM 1365 N N . THR A 1 175 ? -3.976 3.116 11.957 1.00 95.62 175 THR A N 1
ATOM 1366 C CA . THR A 1 175 ? -3.343 2.668 13.209 1.00 95.62 175 THR A CA 1
ATOM 1367 C C . THR A 1 175 ? -3.657 3.604 14.379 1.00 95.62 175 THR A C 1
ATOM 1369 O O . THR A 1 175 ? -3.963 3.133 15.478 1.00 95.62 175 THR A O 1
ATOM 1372 N N . ASP A 1 176 ? -3.634 4.916 14.150 1.00 95.31 176 ASP A N 1
ATOM 1373 C CA . ASP A 1 176 ? -3.962 5.924 15.160 1.00 95.31 176 ASP A CA 1
ATOM 1374 C C . ASP A 1 176 ? -5.441 5.833 15.547 1.00 95.31 176 ASP A C 1
ATOM 1376 O O . ASP A 1 176 ? -5.773 5.772 16.730 1.00 95.31 176 ASP A O 1
ATOM 1380 N N . GLY A 1 177 ? -6.332 5.705 14.558 1.00 93.94 177 GLY A N 1
ATOM 1381 C CA . GLY A 1 177 ? -7.756 5.468 14.789 1.00 93.94 177 GLY A CA 1
ATOM 1382 C C . GLY A 1 177 ? -8.018 4.182 15.576 1.00 93.94 177 GLY A C 1
ATOM 1383 O O . GLY A 1 177 ? -8.785 4.187 16.538 1.00 93.94 177 GLY A O 1
ATOM 1384 N N . ALA A 1 178 ? -7.322 3.089 15.247 1.00 95.00 178 ALA A N 1
ATOM 1385 C CA . ALA A 1 178 ? -7.388 1.849 16.020 1.00 95.00 178 ALA A CA 1
ATOM 1386 C C . ALA A 1 178 ? -6.976 2.073 17.485 1.00 95.00 178 ALA A C 1
ATOM 1388 O O . ALA A 1 178 ? -7.640 1.591 18.398 1.00 95.00 178 ALA A O 1
ATOM 1389 N N . SER A 1 179 ? -5.911 2.845 17.714 1.00 95.25 179 SER A N 1
ATOM 1390 C CA . SER A 1 179 ? -5.396 3.158 19.053 1.00 95.25 179 SER A CA 1
ATOM 1391 C C . SER A 1 179 ? -6.391 3.985 19.872 1.00 95.25 179 SER A C 1
ATOM 1393 O O . SER A 1 179 ? -6.643 3.679 21.039 1.00 95.25 179 SER A O 1
ATOM 1395 N N . ILE A 1 180 ? -7.014 4.990 19.250 1.00 93.88 180 ILE A N 1
ATOM 1396 C CA . ILE A 1 180 ? -8.086 5.791 19.860 1.00 93.88 180 ILE A CA 1
ATOM 1397 C C . ILE A 1 180 ? -9.258 4.889 20.248 1.00 93.88 180 ILE A C 1
ATOM 1399 O O . ILE A 1 180 ? -9.774 4.977 21.364 1.00 93.88 180 ILE A O 1
ATOM 1403 N N . LEU A 1 181 ? -9.656 3.991 19.348 1.00 92.69 181 LEU A N 1
ATOM 1404 C CA . LEU A 1 181 ? -10.774 3.089 19.572 1.00 92.69 181 LEU A CA 1
ATOM 1405 C C . LEU A 1 181 ? -10.501 2.086 20.703 1.00 92.69 181 LEU A C 1
ATOM 1407 O O . LEU A 1 181 ? -11.386 1.848 21.521 1.00 92.69 181 LEU A O 1
ATOM 1411 N N . ILE A 1 182 ? -9.276 1.560 20.810 1.00 93.62 182 ILE A N 1
ATOM 1412 C CA . ILE A 1 182 ? -8.845 0.740 21.956 1.00 93.62 182 ILE A CA 1
ATOM 1413 C C . ILE A 1 182 ? -9.039 1.519 23.260 1.00 93.62 182 ILE A C 1
ATOM 1415 O O . ILE A 1 182 ? -9.645 1.001 24.198 1.00 93.62 182 ILE A O 1
ATOM 1419 N N . GLY A 1 183 ? -8.581 2.773 23.315 1.00 92.06 183 GLY A N 1
ATOM 1420 C CA . GLY A 1 183 ? -8.764 3.635 24.487 1.00 92.06 183 GLY A CA 1
ATOM 1421 C C . GLY A 1 183 ? -10.238 3.858 24.838 1.00 92.06 183 GLY A C 1
ATOM 1422 O O . GLY A 1 183 ? -10.625 3.754 26.002 1.00 92.06 183 GLY A O 1
ATOM 1423 N N . ALA A 1 184 ? -11.084 4.100 23.834 1.00 90.44 184 ALA A N 1
ATOM 1424 C CA . ALA A 1 184 ? -12.523 4.256 24.028 1.00 90.44 184 ALA A CA 1
ATOM 1425 C C . ALA A 1 184 ? -13.183 2.977 24.572 1.00 90.44 184 ALA A C 1
ATOM 1427 O O . ALA A 1 184 ? -13.988 3.047 25.500 1.00 90.44 184 ALA A O 1
ATOM 1428 N N . ILE A 1 185 ? -12.812 1.806 24.047 1.00 89.25 185 ILE A N 1
ATOM 1429 C CA . ILE A 1 185 ? -13.325 0.515 24.518 1.00 89.25 185 ILE A CA 1
ATOM 1430 C C . ILE A 1 185 ? -12.926 0.266 25.976 1.00 89.25 185 ILE A C 1
ATOM 1432 O O . ILE A 1 185 ? -13.784 -0.097 26.780 1.00 89.25 185 ILE A O 1
ATOM 1436 N N . TRP A 1 186 ? -11.670 0.523 26.352 1.00 91.25 186 TRP A N 1
ATOM 1437 C CA . TRP A 1 186 ? -11.230 0.394 27.746 1.00 91.25 186 TRP A CA 1
ATOM 1438 C C . TRP A 1 186 ? -12.009 1.304 28.695 1.00 91.25 186 TRP A C 1
ATOM 1440 O O . TRP A 1 186 ? -12.405 0.865 29.775 1.00 91.25 186 TRP A O 1
ATOM 1450 N N . ASN A 1 187 ? -12.301 2.538 28.280 1.00 90.12 187 ASN A N 1
ATOM 1451 C CA . ASN A 1 187 ? -13.131 3.452 29.065 1.00 90.12 187 ASN A CA 1
ATOM 1452 C C . ASN A 1 187 ? -14.561 2.918 29.252 1.00 90.12 187 ASN A C 1
ATOM 1454 O O . ASN A 1 187 ? -15.109 3.006 30.352 1.00 90.12 187 ASN A O 1
ATOM 1458 N N . LEU A 1 188 ? -15.158 2.332 28.208 1.00 85.81 188 LEU A N 1
ATOM 1459 C CA . LEU A 1 188 ? -16.489 1.718 28.285 1.00 85.81 188 LEU A CA 1
ATOM 1460 C C . LEU A 1 188 ? -16.508 0.503 29.223 1.00 85.81 188 LEU A C 1
ATOM 1462 O O . LEU A 1 188 ? -17.431 0.367 30.028 1.00 85.81 188 LEU A O 1
ATOM 1466 N N . ILE A 1 189 ? -15.477 -0.347 29.164 1.00 86.88 189 ILE A N 1
ATOM 1467 C CA . ILE A 1 189 ? -15.312 -1.485 30.081 1.00 86.88 189 ILE A CA 1
ATOM 1468 C C . ILE A 1 189 ? -15.210 -0.982 31.526 1.00 86.88 189 ILE A C 1
ATOM 1470 O O . ILE A 1 189 ? -15.988 -1.408 32.377 1.00 86.88 189 ILE A O 1
ATOM 1474 N N . ALA A 1 190 ? -14.346 0.001 31.794 1.00 88.88 190 ALA A N 1
ATOM 1475 C CA . ALA A 1 190 ? -14.179 0.570 33.131 1.00 88.88 190 ALA A CA 1
ATOM 1476 C C . ALA A 1 190 ? -15.478 1.196 33.676 1.00 88.88 190 ALA A C 1
ATOM 1478 O O . ALA A 1 190 ? -15.810 1.045 34.854 1.00 88.88 190 ALA A O 1
ATOM 1479 N N . GLN A 1 191 ? -16.255 1.878 32.828 1.00 87.75 191 GLN A N 1
ATOM 1480 C CA . GLN A 1 191 ? -17.555 2.428 33.218 1.00 87.75 191 GLN A CA 1
ATOM 1481 C C . GLN A 1 191 ? -18.550 1.322 33.590 1.00 87.75 191 GLN A C 1
ATOM 1483 O O . GLN A 1 191 ? -19.259 1.445 34.594 1.00 87.75 191 GLN A O 1
ATOM 1488 N N . ARG A 1 192 ? -18.597 0.239 32.807 1.00 87.00 192 ARG A N 1
ATOM 1489 C CA . ARG A 1 192 ? -19.450 -0.922 33.080 1.00 87.00 192 ARG A CA 1
ATOM 1490 C C . ARG A 1 192 ? -19.064 -1.603 34.391 1.00 87.00 192 ARG A C 1
ATOM 1492 O O . ARG A 1 192 ? -19.952 -1.897 35.191 1.00 87.00 192 ARG A O 1
ATOM 1499 N N . ASP A 1 193 ? -17.773 -1.794 34.635 1.00 90.81 193 ASP A N 1
ATOM 1500 C CA . ASP A 1 193 ? -17.264 -2.401 35.868 1.00 90.81 193 ASP A CA 1
ATOM 1501 C C . ASP A 1 193 ? -17.609 -1.550 37.091 1.00 90.81 193 ASP A C 1
ATOM 1503 O O . ASP A 1 193 ? -18.098 -2.066 38.096 1.00 90.81 193 ASP A O 1
ATOM 1507 N N . ASN A 1 194 ? -17.476 -0.225 36.987 1.00 93.62 194 ASN A N 1
ATOM 1508 C CA . ASN A 1 194 ? -17.893 0.695 38.044 1.00 93.62 194 ASN A CA 1
ATOM 1509 C C . ASN A 1 194 ? -19.397 0.597 38.345 1.00 93.62 194 ASN A C 1
ATOM 1511 O O . ASN A 1 194 ? -19.789 0.534 39.512 1.00 93.62 194 ASN A O 1
ATOM 1515 N N . GLN A 1 195 ? -20.251 0.532 37.319 1.00 90.44 195 GLN A N 1
ATOM 1516 C CA . GLN A 1 195 ? -21.698 0.360 37.502 1.00 90.44 195 GLN A CA 1
ATOM 1517 C C . GLN A 1 195 ? -22.048 -0.997 38.123 1.00 90.44 195 GLN A C 1
ATOM 1519 O O . GLN A 1 195 ? -22.914 -1.081 38.996 1.00 90.44 195 GLN A O 1
ATOM 1524 N N . LEU A 1 196 ? -21.377 -2.065 37.693 1.00 91.75 196 LEU A N 1
ATOM 1525 C CA . LEU A 1 196 ? -21.562 -3.406 38.239 1.00 91.75 196 LEU A CA 1
ATOM 1526 C C . LEU A 1 196 ? -21.146 -3.457 39.714 1.00 91.75 196 LEU A C 1
ATOM 1528 O O . LEU A 1 196 ? -21.908 -3.947 40.547 1.00 91.75 196 LEU A O 1
ATOM 1532 N N . ASN A 1 197 ? -20.010 -2.852 40.060 1.00 95.00 197 ASN A N 1
ATOM 1533 C CA . ASN A 1 197 ? -19.538 -2.741 41.438 1.00 95.00 197 ASN A CA 1
ATOM 1534 C C . ASN A 1 197 ? -20.517 -1.956 42.325 1.00 95.00 197 ASN A C 1
ATOM 1536 O O . ASN A 1 197 ? -20.815 -2.395 43.435 1.00 95.00 197 ASN A O 1
ATOM 1540 N N . GLN A 1 198 ? -21.096 -0.856 41.831 1.00 94.62 198 GLN A N 1
ATOM 1541 C CA . GLN A 1 198 ? -22.139 -0.107 42.550 1.00 94.62 198 GLN A CA 1
ATOM 1542 C C . GLN A 1 198 ? -23.412 -0.940 42.780 1.00 94.62 198 GLN A C 1
ATOM 1544 O O . GLN A 1 198 ? -24.003 -0.902 43.864 1.00 94.62 198 GLN A O 1
ATOM 1549 N N . ARG A 1 199 ? -23.833 -1.741 41.791 1.00 94.12 199 ARG A N 1
ATOM 1550 C CA . ARG A 1 199 ? -24.986 -2.654 41.920 1.00 94.12 199 ARG A CA 1
ATOM 1551 C C . ARG A 1 199 ? -24.728 -3.776 42.926 1.00 94.12 199 ARG A C 1
ATOM 1553 O O . ARG A 1 199 ? -25.606 -4.103 43.721 1.00 94.12 199 ARG A O 1
ATOM 1560 N N . ILE A 1 200 ? -23.523 -4.343 42.935 1.00 94.12 200 ILE A N 1
ATOM 1561 C CA . ILE A 1 200 ? -23.130 -5.364 43.915 1.00 94.12 200 ILE A CA 1
ATOM 1562 C C . ILE A 1 200 ? -23.073 -4.756 45.319 1.00 94.12 200 ILE A C 1
ATOM 1564 O O . ILE A 1 200 ? -23.603 -5.347 46.258 1.00 94.12 200 ILE A O 1
ATOM 1568 N N . ALA A 1 201 ? -22.481 -3.569 45.470 1.00 93.62 201 ALA A N 1
ATOM 1569 C CA . ALA A 1 201 ? -22.385 -2.878 46.753 1.00 93.62 201 ALA A CA 1
ATOM 1570 C C . ALA A 1 201 ? -23.769 -2.552 47.339 1.00 93.62 201 ALA A C 1
ATOM 1572 O O . ALA A 1 201 ? -24.033 -2.881 48.495 1.00 93.62 201 ALA A O 1
ATOM 1573 N N . SER A 1 202 ? -24.678 -1.994 46.533 1.00 93.50 202 SER A N 1
ATOM 1574 C CA . SER A 1 202 ? -26.062 -1.715 46.953 1.00 93.50 202 SER A CA 1
ATOM 1575 C C . SER A 1 202 ? -26.840 -2.989 47.306 1.00 93.50 202 SER A C 1
ATOM 1577 O O . SER A 1 202 ? -27.548 -3.019 48.313 1.00 93.50 202 SER A O 1
ATOM 1579 N N . SER A 1 203 ? -26.652 -4.076 46.551 1.00 92.94 203 SER A N 1
ATOM 1580 C CA . SER A 1 203 ? -27.265 -5.378 46.857 1.00 92.94 203 SER A CA 1
ATOM 1581 C C . SER A 1 203 ? -26.747 -5.967 48.176 1.00 92.94 203 SER A C 1
ATOM 1583 O O . SER A 1 203 ? -27.530 -6.488 48.969 1.00 92.94 203 SER A O 1
ATOM 1585 N N . ARG A 1 204 ? -25.441 -5.844 48.455 1.00 91.44 204 ARG A N 1
ATOM 1586 C CA . ARG A 1 204 ? -24.833 -6.284 49.723 1.00 91.44 204 ARG A CA 1
ATOM 1587 C C . ARG A 1 204 ? -25.328 -5.463 50.915 1.00 91.44 204 ARG A C 1
ATOM 1589 O O . ARG A 1 204 ? -25.654 -6.042 51.947 1.00 91.44 204 ARG A O 1
ATOM 1596 N N . GLN A 1 205 ? -25.446 -4.141 50.772 1.00 88.75 205 GLN A N 1
ATOM 1597 C CA . GLN A 1 205 ? -26.011 -3.275 51.816 1.00 88.75 205 GLN A CA 1
ATOM 1598 C C . GLN A 1 205 ? -27.467 -3.639 52.139 1.00 88.75 205 GLN A C 1
ATOM 1600 O O . GLN A 1 205 ? -27.836 -3.724 53.310 1.00 88.75 205 GLN A O 1
ATOM 1605 N N . ALA A 1 206 ? -28.282 -3.923 51.118 1.00 86.25 206 ALA A N 1
ATOM 1606 C CA . ALA A 1 206 ? -29.667 -4.351 51.307 1.00 86.25 206 ALA A CA 1
ATOM 1607 C C . ALA A 1 206 ? -29.790 -5.697 52.051 1.00 86.25 206 ALA A C 1
ATOM 1609 O O . ALA A 1 206 ? -30.766 -5.911 52.767 1.00 86.25 206 ALA A O 1
ATOM 1610 N N . GLN A 1 207 ? -28.808 -6.593 51.907 1.00 86.31 207 GLN A N 1
ATOM 1611 C CA . GLN A 1 207 ? -28.767 -7.878 52.616 1.00 86.31 207 GLN A CA 1
ATOM 1612 C C . GLN A 1 207 ? -28.279 -7.754 54.066 1.00 86.31 207 GLN A C 1
ATOM 1614 O O . GLN A 1 207 ? -28.764 -8.482 54.927 1.00 86.31 207 GLN A O 1
ATOM 1619 N N . GLN A 1 208 ? -27.340 -6.845 54.349 1.00 83.38 208 GLN A N 1
ATOM 1620 C CA . GLN A 1 208 ? -26.790 -6.640 55.698 1.00 83.38 208 GLN A CA 1
ATOM 1621 C C . GLN A 1 208 ? -27.743 -5.899 56.643 1.00 83.38 208 GLN A C 1
ATOM 1623 O O . GLN A 1 208 ? -27.674 -6.092 57.855 1.00 83.38 208 GLN A O 1
ATOM 1628 N N . HIS A 1 209 ? -28.672 -5.111 56.102 1.00 75.75 209 HIS A N 1
ATOM 1629 C CA . HIS A 1 209 ? -29.792 -4.547 56.852 1.00 75.75 209 HIS A CA 1
ATOM 1630 C C . HIS A 1 209 ? -31.095 -5.247 56.450 1.00 75.75 209 HIS A C 1
ATOM 1632 O O . HIS A 1 209 ? -31.929 -4.637 55.770 1.00 75.75 209 HIS A O 1
ATOM 1638 N N . PRO A 1 210 ? -31.315 -6.520 56.846 1.00 64.06 210 PRO A N 1
ATOM 1639 C CA . PRO A 1 210 ? -32.610 -7.142 56.647 1.00 64.06 210 PRO A CA 1
ATOM 1640 C C . PRO A 1 210 ? -33.604 -6.288 57.419 1.00 64.06 210 PRO A C 1
ATOM 1642 O O . PRO A 1 210 ? -33.511 -6.185 58.642 1.00 64.06 210 PRO A O 1
ATOM 1645 N N . LYS A 1 211 ? -34.502 -5.609 56.694 1.00 63.09 211 LYS A N 1
ATOM 1646 C CA . LYS A 1 211 ? -35.566 -4.797 57.282 1.00 63.09 211 LYS A CA 1
ATOM 1647 C C . LYS A 1 211 ? -36.209 -5.644 58.369 1.00 63.09 211 LYS A C 1
ATOM 1649 O O . LYS A 1 211 ? -36.919 -6.604 58.061 1.00 63.09 211 LYS A O 1
ATOM 1654 N N . THR A 1 212 ? -35.927 -5.322 59.628 1.00 61.25 212 THR A N 1
ATOM 1655 C CA . THR A 1 212 ? -36.641 -5.895 60.754 1.00 61.25 212 THR A CA 1
ATOM 1656 C C . THR A 1 212 ? -38.085 -5.528 60.481 1.00 61.25 212 THR A C 1
ATOM 1658 O O . THR A 1 212 ? -38.452 -4.353 60.483 1.00 61.25 212 THR A O 1
ATOM 1661 N N . LYS 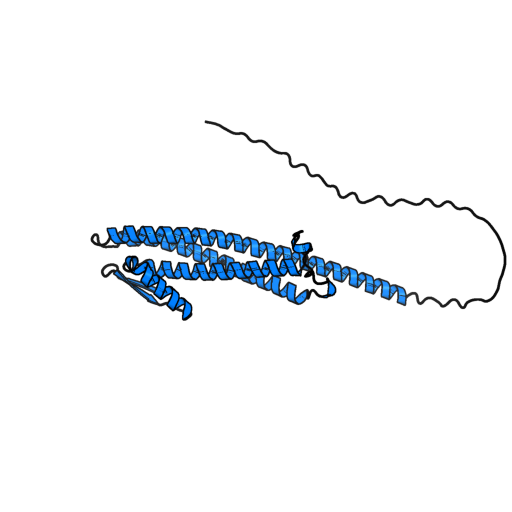A 1 213 ? -38.889 -6.521 60.081 1.00 57.84 213 LYS A N 1
ATOM 1662 C CA . LYS A 1 213 ? -40.330 -6.359 59.918 1.00 57.84 213 LYS A CA 1
ATOM 1663 C C . LYS A 1 213 ? -40.840 -5.936 61.287 1.00 57.84 213 LYS A C 1
ATOM 1665 O O . LYS A 1 213 ? -41.093 -6.774 62.148 1.00 57.84 213 LYS A O 1
ATOM 1670 N N . LYS A 1 214 ? -40.918 -4.625 61.505 1.00 57.53 214 LYS A N 1
ATOM 1671 C CA . LYS A 1 214 ? -41.582 -4.025 62.649 1.00 57.53 214 LYS A CA 1
ATOM 1672 C C . LYS A 1 214 ? -43.025 -4.501 62.516 1.00 57.53 214 LYS A C 1
ATOM 1674 O O . LYS A 1 214 ? -43.716 -4.108 61.578 1.00 57.53 214 LYS A O 1
ATOM 1679 N N . LYS A 1 215 ? -43.417 -5.466 63.357 1.00 55.47 215 LYS A N 1
ATOM 1680 C CA . LYS A 1 215 ? -44.806 -5.927 63.469 1.00 55.47 215 LYS A CA 1
ATOM 1681 C C . LYS A 1 215 ? -45.682 -4.671 63.549 1.00 55.47 215 LYS A C 1
ATOM 1683 O O . LYS A 1 215 ? -45.340 -3.798 64.349 1.00 55.47 215 LYS A O 1
ATOM 1688 N N . PRO A 1 216 ? -46.755 -4.548 62.750 1.00 54.47 216 PRO A N 1
ATOM 1689 C CA . PRO A 1 216 ? -47.702 -3.461 62.931 1.00 54.47 216 PRO A CA 1
ATOM 1690 C C . PRO A 1 216 ? -48.317 -3.623 64.323 1.00 54.47 216 PRO A C 1
ATOM 1692 O O . PRO A 1 216 ? -49.122 -4.522 64.568 1.00 54.47 216 PRO A O 1
ATOM 1695 N N . GLY A 1 217 ? -47.826 -2.806 65.254 1.00 53.12 217 GLY A N 1
ATOM 1696 C CA . GLY A 1 217 ? -48.430 -2.587 66.554 1.00 53.12 217 GLY A CA 1
ATOM 1697 C C . GLY A 1 217 ? -49.760 -1.899 66.313 1.00 53.12 217 GLY A C 1
ATOM 1698 O O . GLY A 1 217 ? -49.812 -0.805 65.757 1.00 53.12 217 GLY A O 1
ATOM 1699 N N . ARG A 1 218 ? -50.809 -2.632 66.652 1.00 56.94 218 ARG A N 1
ATOM 1700 C CA . ARG A 1 218 ? -52.201 -2.230 66.630 1.00 56.94 218 ARG A CA 1
ATOM 1701 C C . ARG A 1 218 ? -52.427 -1.169 67.722 1.00 56.94 218 ARG A C 1
ATOM 1703 O O . ARG A 1 218 ? -51.998 -1.382 68.850 1.00 56.94 218 ARG A O 1
ATOM 1710 N N . ASP A 1 219 ? -53.120 -0.103 67.334 1.00 53.53 219 ASP A N 1
ATOM 1711 C CA . ASP A 1 219 ? -53.874 0.869 68.138 1.00 53.53 219 ASP A CA 1
ATOM 1712 C C . ASP A 1 219 ? -53.117 1.829 69.082 1.00 53.53 219 ASP A C 1
ATOM 1714 O O . ASP A 1 219 ? -52.385 1.439 69.987 1.00 53.53 219 ASP A O 1
ATOM 1718 N N . GLY A 1 220 ? -53.378 3.127 68.885 1.00 47.31 220 GLY A N 1
ATOM 1719 C CA . GLY A 1 220 ? -52.961 4.213 69.772 1.00 47.31 220 GLY A CA 1
ATOM 1720 C C . GLY A 1 220 ? -53.175 5.588 69.139 1.00 47.31 220 GLY A C 1
ATOM 1721 O O . GLY A 1 220 ? -52.229 6.195 68.650 1.00 47.31 220 GLY A O 1
ATOM 1722 N N . ALA A 1 221 ? -54.432 6.036 69.103 1.00 55.66 221 ALA A N 1
ATOM 1723 C CA . ALA A 1 221 ? -54.838 7.389 68.726 1.00 55.66 221 ALA A CA 1
ATOM 1724 C C . ALA A 1 221 ? -54.350 8.442 69.748 1.00 55.66 221 ALA A C 1
ATOM 1726 O O . ALA A 1 221 ? -54.292 8.152 70.942 1.00 55.66 221 ALA A O 1
ATOM 1727 N N . GLY A 1 222 ? -54.053 9.655 69.270 1.00 48.22 222 GLY A N 1
ATOM 1728 C CA . GLY A 1 222 ? -53.679 10.837 70.067 1.00 48.22 222 GLY A CA 1
ATOM 1729 C C . GLY A 1 222 ? -52.691 11.701 69.272 1.00 48.22 222 GLY A C 1
ATOM 1730 O O . GLY A 1 222 ? -51.535 11.325 69.133 1.00 48.22 222 GLY A O 1
ATOM 1731 N N . GLU A 1 223 ? -53.136 12.647 68.447 1.00 50.03 223 GLU A N 1
ATOM 1732 C CA . GLU A 1 223 ? -53.602 14.006 68.784 1.00 50.03 223 GLU A CA 1
ATOM 1733 C C . GLU A 1 223 ? -52.454 15.032 68.912 1.00 50.03 223 GLU A C 1
ATOM 1735 O O . GLU A 1 223 ? -51.585 14.921 69.765 1.00 50.03 223 GLU A O 1
ATOM 1740 N N . SER A 1 224 ? -52.507 15.995 67.979 1.00 53.19 224 SER A N 1
ATOM 1741 C CA . SER A 1 224 ? -51.939 17.354 67.903 1.00 53.19 224 SER A CA 1
ATOM 1742 C C . SER A 1 224 ? -50.511 17.651 68.396 1.00 53.19 224 SER A C 1
ATOM 1744 O O . SER A 1 224 ? -50.217 17.535 69.579 1.00 53.19 224 SER A O 1
ATOM 1746 N N . ALA A 1 225 ? -49.684 18.231 67.521 1.00 47.16 225 ALA A N 1
ATOM 1747 C CA . ALA A 1 225 ? -49.318 19.657 67.573 1.00 47.16 225 ALA A CA 1
ATOM 1748 C C . ALA A 1 225 ? -48.198 19.960 66.560 1.00 47.16 225 ALA A C 1
ATOM 1750 O O . ALA A 1 225 ? -47.118 19.381 66.604 1.00 47.16 225 ALA A O 1
ATOM 1751 N N . ASP A 1 226 ? -48.536 20.820 65.603 1.00 56.00 226 ASP A N 1
ATOM 1752 C CA . ASP A 1 226 ? -47.810 22.044 65.253 1.00 56.00 226 ASP A CA 1
ATOM 1753 C C . ASP A 1 226 ? -46.325 22.137 65.672 1.00 56.00 226 ASP A C 1
ATOM 1755 O O . ASP A 1 226 ? -46.017 22.396 66.832 1.00 56.00 226 ASP A O 1
ATOM 1759 N N . GLU A 1 227 ? -45.401 22.009 64.712 1.00 49.62 227 GLU A N 1
ATOM 1760 C CA . GLU A 1 227 ? -44.124 22.727 64.788 1.00 49.62 227 GLU A CA 1
ATOM 1761 C C . GLU A 1 227 ? -43.547 22.970 63.386 1.00 49.62 227 GLU A C 1
ATOM 1763 O O . GLU A 1 227 ? -42.925 22.121 62.742 1.00 49.62 227 GLU A O 1
ATOM 1768 N N . THR A 1 228 ? -43.792 24.186 62.918 1.00 59.84 228 THR A N 1
ATOM 1769 C CA . THR A 1 228 ? -43.127 24.878 61.820 1.00 59.84 228 THR A CA 1
ATOM 1770 C C . THR A 1 228 ? -41.607 24.787 61.969 1.00 59.84 228 THR A C 1
ATOM 1772 O O . THR A 1 228 ? -41.030 25.374 62.884 1.00 59.84 228 THR A O 1
ATOM 1775 N N . ARG A 1 229 ? -40.925 24.105 61.043 1.00 47.94 229 ARG A N 1
ATOM 1776 C CA . ARG A 1 229 ? -39.488 24.307 60.815 1.00 47.94 229 ARG A CA 1
ATOM 1777 C C . ARG A 1 229 ? -39.189 24.462 59.336 1.00 47.94 229 ARG A C 1
ATOM 1779 O O . ARG A 1 229 ? -39.135 23.497 58.578 1.00 47.94 229 ARG A O 1
ATOM 1786 N N . ASP A 1 230 ? -38.957 25.721 58.989 1.00 55.44 230 ASP A N 1
ATOM 1787 C CA . ASP A 1 230 ? -38.150 26.156 57.863 1.00 55.44 230 ASP A CA 1
ATOM 1788 C C 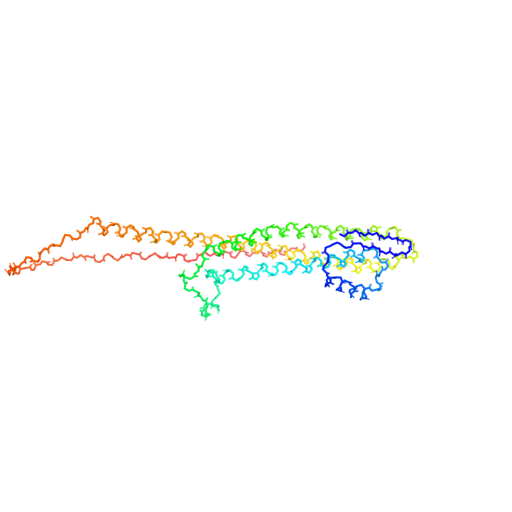. ASP A 1 230 ? -36.846 25.353 57.796 1.00 55.44 230 ASP A C 1
ATOM 1790 O O . ASP A 1 230 ? -36.002 25.426 58.691 1.00 55.44 230 ASP A O 1
ATOM 1794 N N . ILE A 1 231 ? -36.655 24.613 56.704 1.00 53.53 231 ILE A N 1
ATOM 1795 C CA . ILE A 1 231 ? -35.331 24.166 56.277 1.00 53.53 231 ILE A CA 1
ATOM 1796 C C . ILE A 1 231 ? -35.156 24.591 54.825 1.00 53.53 231 ILE A C 1
ATOM 1798 O O . ILE A 1 231 ? -35.815 24.102 53.908 1.00 53.53 231 ILE A O 1
ATOM 1802 N N . GLN A 1 232 ? -34.252 25.554 54.668 1.00 47.31 232 GLN A N 1
ATOM 1803 C CA . GLN A 1 232 ? -33.745 26.099 53.421 1.00 47.31 232 GLN A CA 1
ATOM 1804 C C . GLN A 1 232 ? -33.429 25.001 52.399 1.00 47.31 232 GLN A C 1
ATOM 1806 O O . GLN A 1 232 ? -32.588 24.129 52.618 1.00 47.31 232 GLN A O 1
ATOM 1811 N N . MET A 1 233 ? -34.059 25.116 51.231 1.00 46.03 233 MET A N 1
ATOM 1812 C CA . MET A 1 233 ? -33.655 24.429 50.011 1.00 46.03 233 MET A CA 1
ATOM 1813 C C . MET A 1 233 ? -32.283 24.954 49.573 1.00 46.03 233 MET A C 1
ATOM 1815 O O . MET A 1 233 ? -32.166 26.009 48.949 1.00 46.03 233 MET A O 1
ATOM 1819 N N . GLY A 1 234 ? -31.234 24.206 49.916 1.00 46.72 234 GLY A N 1
ATOM 1820 C CA . GLY A 1 234 ? -29.899 24.367 49.355 1.00 46.72 234 GLY A CA 1
ATOM 1821 C C . GLY A 1 234 ? -29.910 24.029 47.867 1.00 46.72 234 GLY A C 1
ATOM 1822 O O . GLY A 1 234 ? -29.874 22.865 47.476 1.00 46.72 234 GLY A O 1
ATOM 1823 N N . ILE A 1 235 ? -29.970 25.068 47.038 1.00 54.28 235 ILE A N 1
ATOM 1824 C CA . ILE A 1 235 ? -29.753 25.012 45.594 1.00 54.28 235 ILE A CA 1
ATOM 1825 C C . ILE A 1 235 ? -28.306 24.558 45.356 1.00 54.28 235 ILE A C 1
ATOM 1827 O O . ILE A 1 235 ? -27.358 25.278 45.667 1.00 54.28 235 ILE A O 1
ATOM 1831 N N . LEU A 1 236 ? -28.132 23.353 44.811 1.00 52.53 236 LEU A N 1
ATOM 1832 C CA . LEU A 1 236 ? -26.840 22.860 44.333 1.00 52.53 236 LEU A CA 1
ATOM 1833 C C . LEU A 1 236 ? -26.348 23.746 43.170 1.00 52.53 236 LEU A C 1
ATOM 1835 O O . LEU A 1 236 ? -27.074 23.906 42.185 1.00 52.53 236 LEU A O 1
ATOM 1839 N N . PRO A 1 237 ? -25.128 24.312 43.232 1.00 51.56 237 PRO A N 1
ATOM 1840 C CA . PRO A 1 237 ? -24.591 25.102 42.138 1.00 51.56 237 PRO A CA 1
ATOM 1841 C C . PRO A 1 237 ? -24.239 24.207 40.947 1.00 51.56 237 PRO A C 1
ATOM 1843 O O . PRO A 1 237 ? -23.487 23.237 41.051 1.00 51.56 237 PRO A O 1
ATOM 1846 N N . GLY A 1 238 ? -24.799 24.576 39.796 1.00 47.97 238 GLY A N 1
ATOM 1847 C CA . GLY A 1 238 ? -24.537 23.959 38.508 1.00 47.97 238 GLY A CA 1
ATOM 1848 C C . GLY A 1 238 ? -23.059 24.018 38.129 1.00 47.97 238 GLY A C 1
ATOM 1849 O O . GLY A 1 238 ? -22.421 25.073 38.139 1.00 47.97 238 GLY A O 1
ATOM 1850 N N . ILE A 1 239 ? -22.534 22.865 37.727 1.00 51.72 239 ILE A N 1
ATOM 1851 C CA . ILE A 1 239 ? -21.236 22.734 37.073 1.00 51.72 239 ILE A CA 1
ATOM 1852 C C . ILE A 1 239 ? -21.353 23.391 35.690 1.00 51.72 239 ILE A C 1
ATOM 1854 O O . ILE A 1 239 ? -21.775 22.778 34.709 1.00 51.72 239 ILE A O 1
ATOM 1858 N N . ARG A 1 240 ? -20.993 24.678 35.616 1.00 46.22 240 ARG A N 1
ATOM 1859 C CA . ARG A 1 240 ? -20.737 25.395 34.362 1.00 46.22 240 ARG A CA 1
ATOM 1860 C C . ARG A 1 240 ? -19.530 24.752 33.676 1.00 46.22 240 ARG A C 1
ATOM 1862 O O . ARG A 1 240 ? -18.388 24.974 34.076 1.00 46.22 240 ARG A O 1
ATOM 1869 N N . ARG A 1 241 ? -19.774 23.985 32.610 1.00 51.12 241 ARG A N 1
ATOM 1870 C CA . ARG A 1 241 ? -18.741 23.664 31.618 1.00 51.12 241 ARG A CA 1
ATOM 1871 C C . ARG A 1 241 ? -18.295 24.969 30.956 1.00 51.12 241 ARG A C 1
ATOM 1873 O O . ARG A 1 241 ? -19.084 25.660 30.318 1.00 51.12 241 ARG A O 1
ATOM 1880 N N . ARG A 1 242 ? -17.025 25.309 31.160 1.00 47.34 242 ARG A N 1
ATOM 1881 C CA . ARG A 1 242 ? -16.339 26.465 30.585 1.00 47.34 242 ARG A CA 1
ATOM 1882 C C . ARG A 1 242 ? -16.095 26.195 29.097 1.00 47.34 242 ARG A C 1
ATOM 1884 O O . ARG A 1 242 ? -15.186 25.450 28.748 1.00 47.34 242 ARG A O 1
ATOM 1891 N N . ALA A 1 243 ? -16.929 26.774 28.242 1.00 51.75 243 ALA A N 1
ATOM 1892 C CA . ALA A 1 243 ? -16.620 26.979 26.832 1.00 51.75 243 ALA A CA 1
ATOM 1893 C C . ALA A 1 243 ? -15.816 28.281 26.679 1.00 51.75 243 ALA A C 1
ATOM 1895 O O . ALA A 1 243 ? -16.064 29.244 27.403 1.00 51.75 243 ALA A O 1
ATOM 1896 N N . GLY A 1 244 ? -14.876 28.300 25.733 1.00 44.50 244 GLY A N 1
ATOM 1897 C CA . GLY A 1 244 ? -14.208 29.519 25.272 1.00 44.50 244 GLY A CA 1
ATOM 1898 C C . GLY A 1 244 ? -12.721 29.587 25.605 1.00 44.50 244 GLY A C 1
ATOM 1899 O O . GLY A 1 244 ? -12.313 30.350 26.476 1.00 44.50 244 GLY A O 1
ATOM 1900 N N . ARG A 1 245 ? -11.900 28.818 24.879 1.00 54.03 245 ARG A N 1
ATOM 1901 C CA . ARG A 1 245 ? -10.502 29.187 24.639 1.00 54.03 245 ARG A CA 1
ATOM 1902 C C . ARG A 1 245 ? -10.489 29.954 23.319 1.00 54.03 245 ARG A C 1
ATOM 1904 O O . ARG A 1 245 ? -10.690 29.367 22.261 1.00 54.03 245 ARG A O 1
ATOM 1911 N N . THR A 1 246 ? -10.354 31.268 23.418 1.00 53.31 246 THR A N 1
ATOM 1912 C CA . THR A 1 246 ? -10.034 32.174 22.318 1.00 53.31 246 THR A CA 1
ATOM 1913 C C . THR A 1 246 ? -8.697 31.750 21.714 1.00 53.31 246 THR A C 1
ATOM 1915 O O . THR A 1 246 ? -7.691 31.673 22.416 1.00 53.31 246 THR A O 1
ATOM 1918 N N . VAL A 1 247 ? -8.705 31.426 20.423 1.00 60.31 247 VAL A N 1
ATOM 1919 C CA . VAL A 1 247 ? -7.492 31.327 19.609 1.00 60.31 247 VAL A CA 1
ATOM 1920 C C . VAL A 1 247 ? -7.224 32.733 19.091 1.00 60.31 247 VAL A C 1
ATOM 1922 O O . VAL A 1 247 ? -8.044 33.300 18.370 1.00 60.31 247 VAL A O 1
ATOM 1925 N N . GLU A 1 248 ? -6.112 33.313 19.528 1.00 54.19 248 GLU A N 1
ATOM 1926 C CA . GLU A 1 248 ? -5.568 34.540 18.962 1.00 54.19 248 GLU A CA 1
ATOM 1927 C C . GLU A 1 248 ? -5.124 34.264 17.522 1.00 54.19 248 GLU A C 1
ATOM 1929 O O . GLU A 1 248 ? -4.247 33.438 17.266 1.00 54.19 248 GLU A O 1
ATOM 1934 N N . ASN A 1 249 ? -5.748 34.966 16.577 1.00 45.97 249 ASN A N 1
ATOM 1935 C CA . ASN A 1 249 ? -5.268 35.074 15.209 1.00 45.97 249 ASN A CA 1
ATOM 1936 C C . ASN A 1 249 ? -4.022 35.969 15.201 1.00 45.97 249 ASN A C 1
ATOM 1938 O O . ASN A 1 249 ? -4.122 37.195 15.168 1.00 45.97 249 ASN A O 1
ATOM 1942 N N . GLY A 1 250 ? -2.846 35.344 15.223 1.00 50.47 250 GLY A N 1
ATOM 1943 C CA . GLY A 1 250 ? -1.584 35.984 14.871 1.00 50.47 250 GLY A CA 1
ATOM 1944 C C . GLY A 1 250 ? -1.500 36.189 13.360 1.00 50.47 250 GLY A C 1
ATOM 1945 O O . GLY A 1 250 ? -1.202 35.261 12.613 1.00 50.47 250 GLY A O 1
ATOM 1946 N N . SER A 1 251 ? -1.779 37.414 12.922 1.00 53.31 251 SER A N 1
ATOM 1947 C CA . SER A 1 251 ? -1.490 37.921 11.581 1.00 53.31 251 SER A CA 1
ATOM 1948 C C . SER A 1 251 ? 0.023 38.049 11.389 1.00 53.31 251 SER A C 1
ATOM 1950 O O . SER A 1 251 ? 0.652 38.884 12.035 1.00 53.31 251 SER A O 1
ATOM 1952 N N . ALA A 1 252 ? 0.601 37.262 10.481 1.00 53.12 252 ALA A N 1
ATOM 1953 C CA . ALA A 1 252 ? 1.955 37.464 9.972 1.00 53.12 252 ALA A CA 1
ATOM 1954 C C . ALA A 1 252 ? 1.901 37.691 8.455 1.00 53.12 252 ALA A C 1
ATOM 1956 O O . ALA A 1 252 ? 2.119 36.793 7.648 1.00 53.12 252 ALA A O 1
ATOM 1957 N N . THR A 1 253 ? 1.589 38.927 8.074 1.00 54.47 253 THR A N 1
ATOM 1958 C CA . THR A 1 253 ? 1.982 39.508 6.789 1.00 54.47 253 THR A CA 1
ATOM 1959 C C . THR A 1 253 ? 3.481 39.785 6.831 1.00 54.47 253 THR A C 1
ATOM 1961 O O . THR A 1 253 ? 3.920 40.729 7.483 1.00 54.47 253 THR A O 1
ATOM 1964 N N . GLY A 1 254 ? 4.256 38.956 6.138 1.00 49.84 254 GLY A N 1
ATOM 1965 C CA . GLY A 1 254 ? 5.665 39.190 5.840 1.00 49.84 254 GLY A CA 1
ATOM 1966 C C . GLY A 1 254 ? 5.882 39.081 4.339 1.00 49.84 254 GLY A C 1
ATOM 1967 O O . GLY A 1 254 ? 6.289 38.034 3.850 1.00 49.84 254 GLY A O 1
ATOM 1968 N N . ALA A 1 255 ? 5.561 40.152 3.617 1.00 53.97 255 ALA A N 1
ATOM 1969 C CA . ALA A 1 255 ? 6.083 40.396 2.282 1.00 53.97 255 ALA A CA 1
ATOM 1970 C C . ALA A 1 255 ? 7.439 41.091 2.444 1.00 53.97 255 ALA A C 1
ATOM 1972 O O . ALA A 1 255 ? 7.506 42.120 3.109 1.00 53.97 255 ALA A O 1
ATOM 1973 N N . ASN A 1 256 ? 8.492 40.538 1.849 1.00 52.41 256 ASN A N 1
ATOM 1974 C CA . ASN A 1 256 ? 9.690 41.286 1.485 1.00 52.41 256 ASN A CA 1
ATOM 1975 C C . ASN A 1 256 ? 10.304 40.647 0.236 1.00 52.41 256 ASN A C 1
ATOM 1977 O O . ASN A 1 256 ? 10.655 39.469 0.250 1.00 52.41 256 ASN A O 1
ATOM 1981 N N . VAL A 1 257 ? 10.261 41.455 -0.830 1.00 54.66 257 VAL A N 1
ATOM 1982 C CA . VAL A 1 257 ? 11.306 41.771 -1.822 1.00 54.66 257 VAL A CA 1
ATOM 1983 C C . VAL A 1 257 ? 12.504 40.829 -1.887 1.00 54.66 257 VAL A C 1
ATOM 1985 O O . VAL A 1 257 ? 13.216 40.715 -0.865 1.00 54.66 257 VAL A O 1
#

Foldseek 3Di:
DDWDADLAVLAIDDDDDPDDPVRVVVLVVVCVVVVLLSSANCPSVLSVLVVVLVVLVVVLVVLVVLLVVLCLQLVVPPDPVCVPPPPNDPPVPDPLVVSLVSLVVSLVVLVVSLVVLVVSLVVLVVSLVVLVVSLVVHDPVCNVVSVVSSVVSNVSSVVSSVSSVVSSVSSVVSNVSSVVSNVSSVVVVVVVVVVVVVVVVVVVVCVVCVPPPPPPDDDDDDDDDDDDDDDDDDDDDDDDDDDDDDDDPDDDDDDDD